Protein AF-R9XEN4-F1 (afdb_monomer_lite)

Radius of gyration: 18.75 Å; chains: 1; bounding box: 43×36×53 Å

Foldseek 3Di:
DDPADPVLQLLLLVLLLLLLVLVLLLLVLLLLLLLLLVVFDDDPPALAQDPVLSVLSVVLSVVSVVVSVVSVVPSNDLQSAPSAHPVNLVSVVVSLVSSLSSCVVRVVVVLNVLSVLLNVLSVVSSVVSVLDDPPDDDDRPRDDNVCSVVVSVVNVVSNVVSSLSSLVSSLVSLVSNFDPDPVSVVVSVVSNVVSVVPHDDD

Secondary structure (DSSP, 8-state):
-----HHHHHHHHHHHHHHHHHHHHHHHHHHHHHHHHHTSPPPTTS----HHHHHHHHHHHHHHHHHHHHHHT-TT----TTSS-HHHHHHHHHHHHHHHHHHHHTT-HHHHHHHHHHHHHHHHHHHHHHHS--TTSS------TTTHHHHHHHHHHHHHHHHHHHHHHHHHHHHHHS--SHHHHHHHHHHHHHHHHTS---

pLDDT: mean 76.44, std 15.44, range [33.47, 95.56]

Structure (mmCIF, N/CA/C/O backbone):
data_AF-R9XEN4-F1
#
_entry.id   AF-R9XEN4-F1
#
loop_
_atom_site.group_PDB
_atom_site.id
_atom_site.type_symbol
_atom_site.label_atom_id
_atom_site.label_alt_id
_atom_site.label_comp_id
_atom_site.label_asym_id
_atom_site.label_entity_id
_atom_site.label_seq_id
_atom_site.pdbx_PDB_ins_code
_atom_site.Cartn_x
_atom_site.Cartn_y
_atom_site.Cartn_z
_atom_site.occupancy
_atom_site.B_iso_or_equiv
_atom_site.auth_seq_id
_atom_site.auth_comp_id
_atom_site.auth_asym_id
_atom_site.auth_atom_id
_atom_site.pdbx_PDB_model_num
ATOM 1 N N . MET A 1 1 ? 17.067 8.763 -31.550 1.00 38.44 1 MET A N 1
ATOM 2 C CA . MET A 1 1 ? 16.410 8.727 -30.226 1.00 38.44 1 MET A CA 1
ATOM 3 C C . MET A 1 1 ? 16.897 7.487 -29.490 1.00 38.44 1 MET A C 1
ATOM 5 O O . MET A 1 1 ? 16.462 6.397 -29.834 1.00 38.44 1 MET A O 1
ATOM 9 N N . SER A 1 2 ? 17.873 7.589 -28.580 1.00 45.00 2 SER A N 1
ATOM 10 C CA . SER A 1 2 ? 18.296 6.402 -27.820 1.00 45.00 2 SER A CA 1
ATOM 11 C C . SER A 1 2 ? 17.387 6.250 -26.603 1.00 45.00 2 SER A C 1
ATOM 13 O O . SER A 1 2 ? 17.534 6.987 -25.629 1.00 45.00 2 SER A O 1
ATOM 15 N N . GLY A 1 3 ? 16.431 5.326 -26.682 1.00 64.12 3 GLY A N 1
ATOM 16 C CA . GLY A 1 3 ? 15.618 4.924 -25.537 1.00 64.12 3 GLY A CA 1
ATOM 17 C C . GLY A 1 3 ? 16.454 4.290 -24.416 1.00 64.12 3 GLY A C 1
ATOM 18 O O . GLY A 1 3 ? 17.651 4.043 -24.570 1.00 64.12 3 GLY A O 1
ATOM 19 N N . MET A 1 4 ? 15.801 4.031 -23.283 1.00 70.69 4 MET A N 1
ATOM 20 C CA . MET A 1 4 ? 16.352 3.325 -22.118 1.00 70.69 4 MET A CA 1
ATOM 21 C C . MET A 1 4 ? 17.162 2.075 -22.526 1.00 70.69 4 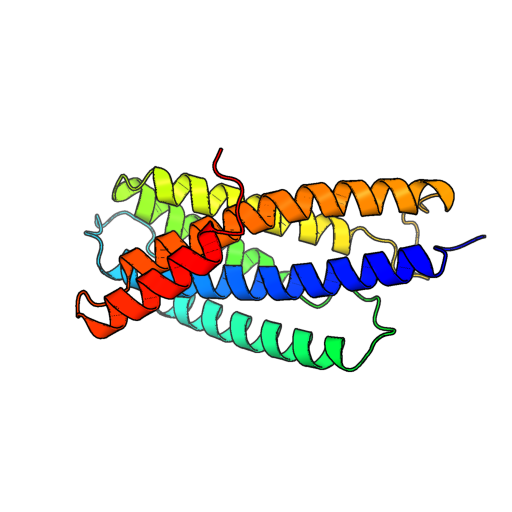MET A C 1
ATOM 23 O O . MET A 1 4 ? 16.676 1.267 -23.327 1.00 70.69 4 MET A O 1
ATOM 27 N N . LYS A 1 5 ? 18.382 1.899 -21.989 1.00 75.69 5 LYS A N 1
ATOM 28 C CA . LYS A 1 5 ? 19.223 0.728 -22.308 1.00 75.69 5 LYS A CA 1
ATOM 29 C C . LYS A 1 5 ? 18.765 -0.505 -21.511 1.00 75.69 5 LYS A C 1
ATOM 31 O O . LYS A 1 5 ? 17.924 -0.427 -20.618 1.00 75.69 5 LYS A O 1
ATOM 36 N N . SER A 1 6 ? 19.276 -1.679 -21.888 1.00 77.06 6 SER A N 1
ATOM 37 C CA . SER A 1 6 ? 18.844 -2.968 -21.320 1.00 77.06 6 SER A CA 1
ATOM 38 C C . SER A 1 6 ? 18.980 -3.074 -19.788 1.00 77.06 6 SER A C 1
ATOM 40 O O . SER A 1 6 ? 18.055 -3.605 -19.175 1.00 77.06 6 SER A O 1
ATOM 42 N N . PRO A 1 7 ? 20.065 -2.590 -19.147 1.00 80.50 7 PRO A N 1
ATOM 43 C CA . PRO A 1 7 ? 20.185 -2.631 -17.686 1.00 80.50 7 PRO A CA 1
ATOM 44 C C . PRO A 1 7 ? 19.112 -1.799 -16.972 1.00 80.50 7 PRO A C 1
ATOM 46 O O . PRO A 1 7 ? 18.509 -2.259 -16.008 1.00 80.50 7 PRO A O 1
ATOM 49 N N . GLU A 1 8 ? 18.821 -0.601 -17.476 1.00 78.88 8 GLU A N 1
ATOM 50 C CA . GLU A 1 8 ? 17.806 0.296 -16.924 1.00 78.88 8 GLU A CA 1
ATOM 51 C C . GLU A 1 8 ? 16.394 -0.279 -17.111 1.00 78.88 8 GLU A C 1
ATOM 53 O O . GLU A 1 8 ? 15.564 -0.159 -16.214 1.00 78.88 8 GLU A O 1
ATOM 58 N N . LYS A 1 9 ? 16.130 -0.982 -18.224 1.00 78.38 9 LYS A N 1
ATOM 59 C CA . LYS A 1 9 ? 14.867 -1.718 -18.421 1.00 78.38 9 LYS A CA 1
ATOM 60 C C . LYS A 1 9 ? 14.678 -2.817 -17.377 1.00 78.38 9 LYS A C 1
ATOM 62 O O . LYS A 1 9 ? 13.590 -2.948 -16.824 1.00 78.38 9 LYS A O 1
ATOM 67 N N . ALA A 1 10 ? 15.731 -3.581 -17.086 1.00 79.19 10 ALA A N 1
ATOM 68 C CA . ALA A 1 10 ? 15.689 -4.624 -16.064 1.00 79.19 10 ALA A CA 1
ATOM 69 C C . ALA A 1 10 ? 15.488 -4.038 -14.655 1.00 79.19 10 ALA A C 1
ATOM 71 O O . ALA A 1 10 ? 14.687 -4.561 -13.881 1.00 79.19 10 ALA A O 1
ATOM 72 N N . GLN A 1 11 ? 16.157 -2.925 -14.338 1.00 82.88 11 GLN A N 1
ATOM 73 C CA . GLN A 1 11 ? 15.982 -2.220 -13.065 1.00 82.88 11 GLN A CA 1
ATOM 74 C C . GLN A 1 11 ? 14.568 -1.638 -12.928 1.00 82.88 11 GLN A C 1
ATOM 76 O O . GLN A 1 11 ? 13.948 -1.763 -11.875 1.00 82.88 11 GLN A O 1
ATOM 81 N N . LEU A 1 12 ? 14.012 -1.065 -13.998 1.00 81.38 12 LEU A N 1
ATOM 82 C CA . LEU A 1 12 ? 12.626 -0.606 -14.008 1.00 81.38 12 LEU A CA 1
ATOM 83 C C . LEU A 1 12 ? 11.648 -1.769 -13.782 1.00 81.38 12 LEU A C 1
ATOM 85 O O . LEU A 1 12 ? 10.769 -1.664 -12.930 1.00 81.38 12 LEU A O 1
ATOM 89 N N . HIS A 1 13 ? 11.823 -2.892 -14.483 1.00 79.06 13 HIS A N 1
ATOM 90 C CA . HIS A 1 13 ? 11.009 -4.089 -14.263 1.00 79.06 13 HIS A CA 1
ATOM 91 C C . HIS A 1 13 ? 11.079 -4.564 -12.804 1.00 79.06 13 HIS A C 1
ATOM 93 O O . HIS A 1 13 ? 10.050 -4.832 -12.182 1.00 79.06 13 HIS A O 1
ATOM 99 N N . HIS A 1 14 ? 12.278 -4.584 -12.216 1.00 83.56 14 HIS A N 1
ATOM 100 C CA . HIS A 1 14 ? 12.458 -4.905 -10.803 1.00 83.56 14 HIS A CA 1
ATOM 101 C C . HIS A 1 14 ? 11.668 -3.962 -9.880 1.00 83.56 14 HIS A C 1
ATOM 103 O O . HIS A 1 14 ? 10.954 -4.437 -8.996 1.00 83.56 14 HIS A O 1
ATOM 109 N N . LEU A 1 15 ? 11.728 -2.646 -10.111 1.00 83.56 15 LEU A N 1
ATOM 110 C CA . LEU A 1 15 ? 10.985 -1.652 -9.327 1.00 83.56 15 LEU A CA 1
ATOM 111 C C . LEU A 1 15 ? 9.464 -1.833 -9.435 1.00 83.56 15 LEU A C 1
ATOM 113 O O . LEU A 1 15 ? 8.762 -1.673 -8.437 1.00 83.56 15 LEU A O 1
ATOM 117 N N . ILE A 1 16 ? 8.950 -2.191 -10.616 1.00 80.25 16 ILE A N 1
ATOM 118 C CA . ILE A 1 16 ? 7.524 -2.484 -10.830 1.00 80.25 16 ILE A CA 1
ATOM 119 C C . ILE A 1 16 ? 7.097 -3.693 -9.998 1.00 80.25 16 ILE A C 1
ATOM 121 O O . ILE A 1 16 ? 6.125 -3.615 -9.246 1.00 80.25 16 ILE A O 1
ATOM 125 N N . VAL A 1 17 ? 7.828 -4.806 -10.121 1.00 81.94 17 VAL A N 1
ATOM 126 C CA . VAL A 1 17 ? 7.539 -6.044 -9.383 1.00 81.94 17 VAL A CA 1
ATOM 127 C C . VAL A 1 17 ? 7.620 -5.792 -7.881 1.00 81.94 17 VAL A C 1
ATOM 129 O O . VAL A 1 17 ? 6.729 -6.198 -7.136 1.00 81.94 17 VAL A O 1
ATOM 132 N N . GLN A 1 18 ? 8.645 -5.066 -7.432 1.00 85.00 18 GLN A N 1
ATOM 133 C CA . GLN A 1 18 ? 8.784 -4.685 -6.034 1.00 85.00 18 GLN A CA 1
ATOM 134 C C . GLN A 1 18 ? 7.584 -3.860 -5.556 1.00 85.00 18 GLN A C 1
ATOM 136 O O . GLN A 1 18 ? 7.012 -4.182 -4.518 1.00 85.00 18 GLN A O 1
ATOM 141 N N . HIS A 1 19 ? 7.176 -2.833 -6.302 1.00 84.62 19 HIS A N 1
ATOM 142 C CA . HIS A 1 19 ? 6.037 -2.004 -5.921 1.00 84.62 19 HIS A CA 1
ATOM 143 C C . HIS A 1 19 ? 4.734 -2.808 -5.860 1.00 84.62 19 HIS A C 1
ATOM 145 O O . HIS A 1 19 ? 3.936 -2.587 -4.953 1.00 84.62 19 HIS A O 1
ATOM 151 N N . ALA A 1 20 ? 4.520 -3.762 -6.768 1.00 82.88 20 ALA A N 1
ATOM 152 C CA . ALA A 1 20 ? 3.360 -4.649 -6.725 1.00 82.88 20 ALA A CA 1
ATOM 153 C C . ALA A 1 20 ? 3.347 -5.518 -5.455 1.00 82.88 20 ALA A C 1
ATOM 155 O O . ALA A 1 20 ? 2.336 -5.570 -4.754 1.00 82.88 20 ALA A O 1
ATOM 156 N N . VAL A 1 21 ? 4.483 -6.131 -5.107 1.00 85.94 21 VAL A N 1
ATOM 157 C CA . VAL A 1 21 ? 4.640 -6.908 -3.864 1.00 85.94 21 VAL A CA 1
ATOM 158 C C . VAL A 1 21 ? 4.406 -6.037 -2.627 1.00 85.94 21 VAL A C 1
ATOM 160 O O . VAL A 1 21 ? 3.659 -6.421 -1.726 1.00 85.94 21 VAL A O 1
ATOM 163 N N . ASP A 1 22 ? 5.010 -4.850 -2.586 1.00 87.25 22 ASP A N 1
ATOM 164 C CA . ASP A 1 22 ? 4.882 -3.926 -1.459 1.00 87.25 22 ASP A CA 1
ATOM 165 C C . ASP A 1 22 ? 3.436 -3.373 -1.360 1.00 87.25 22 ASP A C 1
ATOM 167 O O . ASP A 1 22 ? 2.905 -3.196 -0.265 1.00 87.25 22 ASP A O 1
ATOM 171 N N . SER A 1 23 ? 2.732 -3.196 -2.482 1.00 85.62 23 SER A N 1
ATOM 172 C CA . SER A 1 23 ? 1.311 -2.805 -2.499 1.00 85.62 23 SER A CA 1
ATOM 173 C C . SER A 1 23 ? 0.403 -3.901 -1.945 1.00 85.62 23 SER A C 1
ATOM 175 O O . SER A 1 23 ? -0.452 -3.617 -1.109 1.00 85.62 23 SER A O 1
ATOM 177 N N . ILE A 1 24 ? 0.623 -5.161 -2.337 1.00 88.25 24 ILE A N 1
ATOM 178 C CA . ILE A 1 24 ? -0.074 -6.325 -1.763 1.00 88.25 24 ILE A CA 1
ATOM 179 C C . ILE A 1 24 ? 0.115 -6.346 -0.245 1.00 88.25 24 ILE A C 1
ATOM 181 O O . ILE A 1 24 ? -0.854 -6.482 0.499 1.00 88.25 24 ILE A O 1
ATOM 185 N N . MET A 1 25 ? 1.349 -6.152 0.228 1.00 89.75 25 MET A N 1
ATOM 186 C CA . MET A 1 25 ? 1.647 -6.122 1.658 1.00 89.75 25 MET A CA 1
ATOM 187 C C . MET A 1 25 ? 0.968 -4.945 2.378 1.00 89.75 25 MET A C 1
ATOM 189 O O . MET A 1 25 ? 0.494 -5.123 3.501 1.00 89.75 25 MET A O 1
ATOM 193 N N . LEU A 1 26 ? 0.871 -3.766 1.756 1.00 92.06 26 LEU A N 1
ATOM 194 C CA . LEU A 1 26 ? 0.138 -2.625 2.314 1.00 92.06 26 LEU A CA 1
ATOM 195 C C . LEU A 1 26 ? -1.358 -2.923 2.450 1.00 92.06 26 LEU A C 1
ATOM 197 O O . LEU A 1 26 ? -1.894 -2.783 3.548 1.00 92.06 26 LEU A O 1
ATOM 201 N N . ILE A 1 27 ? -2.013 -3.359 1.370 1.00 90.19 27 ILE A N 1
ATOM 202 C CA . ILE A 1 27 ? -3.458 -3.654 1.348 1.00 90.19 27 ILE A CA 1
ATOM 203 C C . ILE A 1 27 ? -3.784 -4.753 2.362 1.00 90.19 27 ILE A C 1
ATOM 205 O O . ILE A 1 27 ? -4.739 -4.646 3.134 1.00 90.19 27 ILE A O 1
ATOM 209 N N . TRP A 1 28 ? -2.941 -5.782 2.420 1.00 89.31 28 TRP A N 1
ATOM 210 C CA . TRP A 1 28 ? -3.043 -6.843 3.411 1.00 89.31 28 TRP A CA 1
ATOM 211 C C . TRP A 1 28 ? -2.922 -6.295 4.838 1.00 89.31 28 TRP A C 1
ATOM 213 O O . TRP A 1 28 ? -3.788 -6.548 5.669 1.00 89.31 28 TRP A O 1
ATOM 223 N N . THR A 1 29 ? -1.916 -5.462 5.119 1.00 89.31 29 THR A N 1
ATOM 224 C CA . THR A 1 29 ? -1.726 -4.855 6.449 1.00 89.31 29 THR A CA 1
ATOM 225 C C . THR A 1 29 ? -2.896 -3.951 6.850 1.00 89.31 29 THR A C 1
ATOM 227 O O . THR A 1 29 ? -3.313 -3.972 8.007 1.00 89.31 29 THR A O 1
ATOM 230 N N . MET A 1 30 ? -3.452 -3.184 5.907 1.00 92.00 30 MET A N 1
ATOM 231 C CA . MET A 1 30 ? -4.663 -2.384 6.121 1.00 92.00 30 MET A CA 1
ATOM 232 C C . MET A 1 30 ? -5.868 -3.276 6.444 1.00 92.00 30 MET A C 1
ATOM 234 O O . MET A 1 30 ? -6.603 -2.978 7.378 1.00 92.00 30 MET A O 1
ATOM 238 N N . SER A 1 31 ? -6.022 -4.405 5.746 1.00 86.19 31 SER A N 1
ATOM 239 C CA . SER A 1 31 ? -7.094 -5.377 6.013 1.00 86.19 31 SER A CA 1
ATOM 240 C C . SER A 1 31 ? -7.001 -5.950 7.429 1.00 86.19 31 SER A C 1
ATOM 242 O O . SER A 1 31 ? -8.012 -6.078 8.112 1.00 86.19 31 SER A O 1
ATOM 244 N N . PHE A 1 32 ? -5.785 -6.242 7.904 1.00 81.25 32 PHE A N 1
ATOM 245 C CA . PHE A 1 32 ? -5.563 -6.671 9.288 1.00 81.25 32 PHE A CA 1
ATOM 246 C C . PHE A 1 32 ? -5.892 -5.576 10.294 1.00 81.25 32 PHE A C 1
ATOM 248 O O . PHE A 1 32 ? -6.512 -5.844 11.321 1.00 81.25 32 PHE A O 1
ATOM 255 N N . LEU A 1 33 ? -5.499 -4.338 9.997 1.00 86.81 33 LEU A N 1
ATOM 256 C CA . LEU A 1 33 ? -5.781 -3.211 10.871 1.00 86.81 33 LEU A CA 1
ATOM 257 C C . LEU A 1 33 ? -7.293 -3.017 11.082 1.00 86.81 33 LEU A C 1
ATOM 259 O O . LEU A 1 33 ? -7.675 -2.644 12.186 1.00 86.81 33 LEU A O 1
ATOM 263 N N . CYS A 1 34 ? -8.147 -3.341 10.099 1.00 85.56 34 CYS A N 1
ATOM 264 C CA . CYS A 1 34 ? -9.607 -3.319 10.270 1.00 85.56 34 CYS A CA 1
ATOM 265 C C . CYS A 1 34 ? -10.070 -4.129 11.492 1.00 85.56 34 CYS A C 1
ATOM 267 O O . CYS A 1 34 ? -10.859 -3.621 12.278 1.00 85.56 34 CYS A O 1
ATOM 269 N N . PHE A 1 35 ? -9.534 -5.337 11.711 1.00 80.56 35 PHE A N 1
ATOM 270 C CA . PHE A 1 35 ? -9.923 -6.172 12.858 1.00 80.56 35 PHE A CA 1
ATOM 271 C C . PHE A 1 35 ? -9.572 -5.530 14.201 1.00 80.56 35 PHE A C 1
ATOM 273 O O . PHE A 1 35 ? -10.344 -5.602 15.152 1.00 80.56 35 PHE A O 1
ATOM 280 N N . TYR A 1 36 ? -8.407 -4.885 14.287 1.00 82.75 36 TYR A N 1
ATOM 281 C CA . TYR A 1 36 ? -8.039 -4.140 15.487 1.00 82.75 36 TYR A CA 1
ATOM 282 C C . TYR A 1 36 ? -8.948 -2.922 15.682 1.00 82.75 36 TYR A C 1
ATOM 284 O O . TYR A 1 36 ? -9.423 -2.682 16.787 1.00 82.75 36 TYR A O 1
ATOM 292 N N . LEU A 1 37 ? -9.235 -2.180 14.614 1.00 84.31 37 LEU A N 1
ATOM 293 C CA . LEU A 1 37 ? -10.102 -1.003 14.663 1.00 84.31 37 LEU A CA 1
ATOM 294 C C . LEU A 1 37 ? -11.536 -1.334 15.098 1.00 84.31 37 LEU A C 1
ATOM 296 O O . LEU A 1 37 ? -12.119 -0.567 15.857 1.00 84.31 37 LEU A O 1
ATOM 300 N N . GLU A 1 38 ? -12.072 -2.485 14.684 1.00 78.75 38 GLU A N 1
ATOM 301 C CA . GLU A 1 38 ? -13.373 -3.011 15.131 1.00 78.75 38 GLU A CA 1
ATOM 302 C C . GLU A 1 38 ? -13.414 -3.258 16.651 1.00 78.75 38 GLU A C 1
ATOM 304 O O . GLU A 1 38 ? -14.478 -3.185 17.260 1.00 78.75 38 GLU A O 1
ATOM 309 N N . SER A 1 39 ? -12.261 -3.523 17.278 1.00 78.31 39 SER A N 1
ATOM 310 C CA . SER A 1 39 ? -12.155 -3.752 18.726 1.00 78.31 39 SER A CA 1
ATOM 311 C C . SER A 1 39 ? -12.056 -2.467 19.556 1.00 78.31 39 SER A C 1
ATOM 313 O O . SER A 1 39 ? -12.182 -2.513 20.782 1.00 78.31 39 SER A O 1
ATOM 315 N N . LEU A 1 40 ? -11.804 -1.319 18.917 1.00 78.06 40 LEU A N 1
ATOM 316 C CA . LEU A 1 40 ? -11.606 -0.058 19.622 1.00 78.06 40 LEU A CA 1
ATOM 317 C C . LEU A 1 40 ? -12.943 0.562 20.050 1.00 78.06 40 LEU A C 1
ATOM 319 O O . LEU A 1 40 ? -13.919 0.516 19.299 1.00 78.06 40 LEU A O 1
ATOM 323 N N . PRO A 1 41 ? -12.997 1.217 21.224 1.00 70.3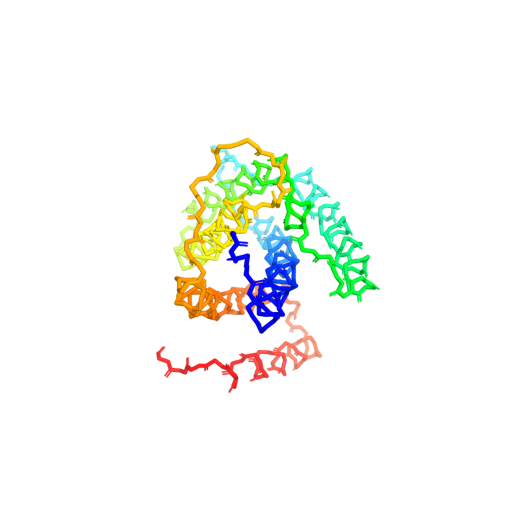8 41 PRO A N 1
ATOM 324 C CA . PRO A 1 41 ? -14.168 1.988 21.614 1.00 70.38 41 PRO A CA 1
ATOM 325 C C . PRO A 1 41 ? -14.392 3.133 20.613 1.00 70.38 41 PRO A C 1
ATOM 327 O O . PRO A 1 41 ? -13.544 4.012 20.452 1.00 70.38 41 PRO A O 1
ATOM 330 N N . MET A 1 42 ? -15.540 3.113 19.935 1.00 70.44 42 MET A N 1
ATOM 331 C CA . MET A 1 42 ? -15.935 4.110 18.937 1.00 70.44 42 MET A CA 1
ATOM 332 C C . MET A 1 42 ? -16.804 5.204 19.574 1.00 70.44 42 MET A C 1
ATOM 334 O O . MET A 1 42 ? -17.875 4.894 20.099 1.00 70.44 42 MET A O 1
ATOM 338 N N . PRO A 1 43 ? -16.413 6.488 19.502 1.00 68.31 43 PRO A N 1
ATOM 339 C CA . PRO A 1 43 ? -17.344 7.589 19.722 1.00 68.31 43 PRO A CA 1
ATOM 340 C C . PRO A 1 43 ? -18.357 7.647 18.567 1.00 68.31 43 PRO A C 1
ATOM 342 O O . PRO A 1 43 ? -17.964 7.507 17.411 1.00 68.31 43 PRO A O 1
ATOM 345 N N . GLU A 1 44 ? -19.630 7.937 18.852 1.00 67.44 44 GLU A N 1
ATOM 346 C CA . GLU A 1 44 ? -20.741 7.954 17.871 1.00 67.44 44 GLU A CA 1
ATOM 347 C C . GLU A 1 44 ? -20.534 8.884 16.652 1.00 67.44 44 GLU A C 1
ATOM 349 O O . GLU A 1 44 ? -21.268 8.793 15.674 1.00 67.44 44 GLU A O 1
ATOM 354 N N . GLN A 1 45 ? -19.544 9.782 16.685 1.00 73.31 45 GLN A N 1
ATOM 355 C CA . GLN A 1 45 ? -19.321 10.823 15.672 1.00 73.31 45 GLN A CA 1
ATOM 356 C C . GLN A 1 45 ? -18.169 10.539 14.691 1.00 73.31 45 GLN A C 1
ATOM 358 O O . GLN A 1 45 ? -17.880 11.379 13.839 1.00 73.31 45 GLN A O 1
ATOM 363 N N . VAL A 1 46 ? -17.472 9.404 14.801 1.00 81.19 46 VAL A N 1
ATOM 364 C CA . VAL A 1 46 ? -16.300 9.110 13.956 1.00 81.19 46 VAL A CA 1
ATOM 365 C C . VAL A 1 46 ? -16.710 8.288 12.734 1.00 81.19 46 VAL A C 1
ATOM 367 O O . VAL A 1 46 ? -17.306 7.225 12.885 1.00 81.19 46 VAL A O 1
ATOM 370 N N . ASP A 1 47 ? -16.355 8.749 11.525 1.00 81.38 47 ASP A N 1
ATOM 371 C CA . ASP A 1 47 ? -16.532 7.967 10.290 1.00 81.38 47 ASP A CA 1
ATOM 372 C C . ASP A 1 47 ? -15.650 6.713 10.337 1.00 81.38 47 ASP A C 1
ATOM 374 O O . ASP A 1 47 ? -14.428 6.753 10.162 1.00 81.38 47 ASP A O 1
ATOM 378 N N . ALA A 1 48 ? -16.301 5.604 10.660 1.00 85.50 48 ALA A N 1
ATOM 379 C CA . ALA A 1 48 ? -15.674 4.341 10.963 1.00 85.50 48 ALA A CA 1
ATOM 380 C C . ALA A 1 48 ? -15.354 3.530 9.702 1.00 85.50 48 ALA A C 1
ATOM 382 O O . ALA A 1 48 ? -16.079 3.558 8.699 1.00 85.50 48 ALA A O 1
ATOM 383 N N . VAL A 1 49 ? -14.284 2.736 9.778 1.00 89.81 49 VAL A N 1
ATOM 384 C CA . VAL A 1 49 ? -14.059 1.649 8.824 1.00 89.81 49 VAL A CA 1
ATOM 385 C C . VAL A 1 49 ? -15.225 0.674 8.938 1.00 89.81 49 VAL A C 1
ATOM 387 O O . VAL A 1 49 ? -15.588 0.250 10.033 1.00 89.81 49 VAL A O 1
ATOM 390 N N . SER A 1 50 ? -15.822 0.349 7.796 1.00 89.81 50 SER A N 1
ATOM 391 C CA . SER A 1 50 ? -16.991 -0.521 7.713 1.00 89.81 50 SER A CA 1
ATOM 392 C C . SER A 1 50 ? -16.639 -1.914 7.193 1.00 89.81 50 SER A C 1
ATOM 394 O O . SER A 1 50 ? -15.582 -2.126 6.593 1.00 89.81 50 SER A O 1
ATOM 396 N N . GLN A 1 51 ? -17.583 -2.847 7.334 1.00 85.38 51 GLN A N 1
ATOM 397 C CA . GLN A 1 51 ? -17.493 -4.168 6.713 1.00 85.38 51 GLN A CA 1
ATOM 398 C C . GLN A 1 51 ? -17.257 -4.075 5.197 1.00 85.38 51 GLN A C 1
ATOM 400 O O . GLN A 1 51 ? -16.397 -4.765 4.660 1.00 85.38 51 GLN A O 1
ATOM 405 N N . THR A 1 52 ? -17.957 -3.158 4.525 1.00 91.56 52 THR A N 1
ATOM 406 C CA . THR A 1 52 ? -17.803 -2.902 3.088 1.00 91.56 52 THR A CA 1
ATOM 407 C C . THR A 1 52 ? -16.394 -2.434 2.731 1.00 91.56 52 THR A C 1
ATOM 409 O O . THR A 1 52 ? -15.852 -2.840 1.708 1.00 91.56 52 THR A O 1
ATOM 412 N N . ASP A 1 53 ? -15.776 -1.593 3.567 1.00 92.62 53 ASP A N 1
ATOM 413 C CA . ASP A 1 53 ? -14.400 -1.140 3.343 1.00 92.62 53 ASP A CA 1
ATOM 414 C C . ASP A 1 53 ? -13.413 -2.319 3.453 1.00 92.62 53 ASP A C 1
ATOM 416 O O . ASP A 1 53 ? -12.503 -2.444 2.633 1.00 92.62 53 ASP A O 1
ATOM 420 N N . ARG A 1 54 ? -13.620 -3.230 4.413 1.00 88.06 54 ARG A N 1
ATOM 421 C CA . ARG A 1 54 ? -12.817 -4.454 4.554 1.00 88.06 54 ARG A CA 1
ATOM 422 C C . ARG A 1 54 ? -12.972 -5.386 3.353 1.00 88.06 54 ARG A C 1
ATOM 424 O O . ARG A 1 54 ? -11.968 -5.845 2.814 1.00 88.06 54 ARG A O 1
ATOM 431 N N . ASP A 1 55 ? -14.201 -5.635 2.916 1.00 88.50 55 ASP A N 1
ATOM 432 C CA . ASP A 1 55 ? -14.479 -6.529 1.787 1.00 88.50 55 ASP A CA 1
ATOM 433 C C . ASP A 1 55 ? -13.861 -5.982 0.491 1.00 88.50 55 ASP A C 1
ATOM 435 O O . ASP A 1 55 ? -13.238 -6.723 -0.271 1.00 88.50 55 ASP A O 1
ATOM 439 N N . GLN A 1 56 ? -13.911 -4.660 0.307 1.00 92.62 56 GLN A N 1
ATOM 440 C CA . GLN A 1 56 ? -13.264 -3.981 -0.810 1.00 92.62 56 GLN A CA 1
ATOM 441 C C . GLN A 1 56 ? -11.728 -4.107 -0.780 1.00 92.62 56 GLN A C 1
ATOM 443 O O . GLN A 1 56 ? -11.109 -4.305 -1.828 1.00 92.62 56 GLN A O 1
ATOM 448 N N . LEU A 1 57 ? -11.097 -4.016 0.400 1.00 91.31 57 LEU A N 1
ATOM 449 C CA . LEU A 1 57 ? -9.653 -4.246 0.543 1.00 91.31 57 LEU A CA 1
ATOM 450 C C . LEU A 1 57 ? -9.266 -5.679 0.158 1.00 91.31 57 LEU A C 1
ATOM 452 O O . LEU A 1 57 ? -8.251 -5.873 -0.510 1.00 91.31 57 LEU A O 1
ATOM 456 N N . VAL A 1 58 ? -10.066 -6.673 0.555 1.00 89.31 58 VAL A N 1
ATOM 457 C CA . VAL A 1 58 ? -9.831 -8.084 0.210 1.00 89.31 58 VAL A CA 1
ATOM 458 C C . VAL A 1 58 ? -9.968 -8.307 -1.296 1.00 89.31 58 VAL A C 1
ATOM 460 O O . VAL A 1 58 ? -9.108 -8.948 -1.897 1.00 89.31 58 VAL A O 1
ATOM 463 N N . GLU A 1 59 ? -10.989 -7.729 -1.929 1.00 90.69 59 GLU A N 1
ATOM 464 C CA . GLU A 1 59 ? -11.156 -7.789 -3.384 1.00 90.69 59 GLU A CA 1
ATOM 465 C C . GLU A 1 59 ? -9.935 -7.204 -4.114 1.00 90.69 59 GLU A C 1
ATOM 467 O O . GLU A 1 59 ? -9.373 -7.835 -5.014 1.00 90.69 59 GLU A O 1
ATOM 472 N N . TRP A 1 60 ? -9.461 -6.027 -3.690 1.00 91.94 60 TRP A N 1
ATOM 473 C CA . TRP A 1 60 ? -8.270 -5.410 -4.277 1.00 91.94 60 TRP A CA 1
ATOM 474 C C . TRP A 1 60 ? -6.990 -6.196 -4.013 1.00 91.94 60 TRP A C 1
ATOM 476 O O . TRP A 1 60 ? -6.113 -6.229 -4.876 1.00 91.94 60 TRP A O 1
ATOM 486 N N . LEU A 1 61 ? -6.876 -6.847 -2.855 1.00 88.50 61 LEU A N 1
ATOM 487 C CA . LEU A 1 61 ? -5.748 -7.718 -2.546 1.00 88.50 61 LEU A CA 1
ATOM 488 C C . LEU A 1 61 ? -5.666 -8.883 -3.539 1.00 88.50 61 LEU A C 1
ATOM 490 O O . LEU A 1 61 ? -4.593 -9.152 -4.080 1.00 88.50 61 LEU A O 1
ATOM 494 N N . GLU A 1 62 ? -6.786 -9.558 -3.796 1.00 86.62 62 GLU A N 1
ATOM 495 C CA . GLU A 1 62 ? -6.836 -10.673 -4.744 1.00 86.62 62 GLU A CA 1
ATOM 496 C C . GLU A 1 62 ? -6.607 -10.206 -6.188 1.00 86.62 62 GLU A C 1
ATOM 498 O O . GLU A 1 62 ? -5.850 -10.838 -6.930 1.00 86.62 62 GLU A O 1
ATOM 503 N N . ALA A 1 63 ? -7.156 -9.049 -6.569 1.00 85.19 63 ALA A N 1
ATOM 504 C CA . ALA A 1 63 ? -6.885 -8.439 -7.868 1.00 85.19 63 ALA A CA 1
ATOM 505 C C . ALA A 1 63 ? -5.387 -8.128 -8.059 1.00 85.19 63 ALA A C 1
ATOM 507 O O . ALA A 1 63 ? -4.804 -8.498 -9.081 1.00 85.19 63 ALA A O 1
ATOM 508 N N . ALA A 1 64 ? -4.738 -7.514 -7.064 1.00 83.25 64 ALA A N 1
ATOM 509 C CA . ALA A 1 64 ? -3.316 -7.178 -7.117 1.00 83.25 64 ALA A CA 1
ATOM 510 C C . ALA A 1 64 ? -2.419 -8.429 -7.159 1.00 83.25 64 ALA A C 1
ATOM 512 O O . ALA A 1 64 ? -1.448 -8.468 -7.916 1.00 83.25 64 ALA A O 1
ATOM 513 N N . LYS A 1 65 ? -2.756 -9.484 -6.399 1.00 84.56 65 LYS A N 1
ATOM 514 C CA . LYS A 1 65 ? -2.054 -10.781 -6.454 1.00 84.56 65 LYS A CA 1
ATOM 515 C C . LYS A 1 65 ? -2.140 -11.413 -7.838 1.00 84.56 65 LYS A C 1
ATOM 517 O O . LYS A 1 65 ? -1.119 -11.860 -8.361 1.00 84.56 65 LYS A O 1
ATOM 522 N N . LYS A 1 6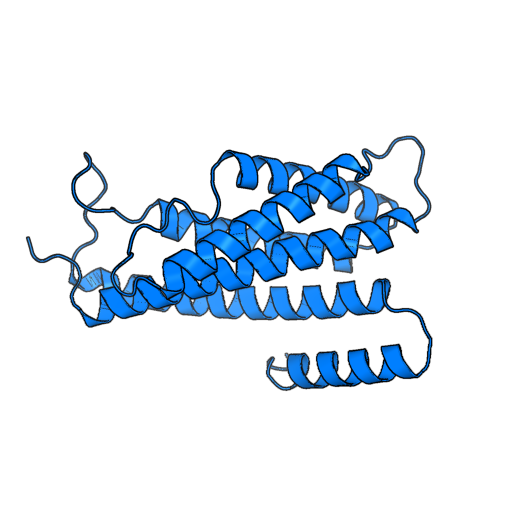6 ? -3.336 -11.432 -8.433 1.00 83.62 66 LYS A N 1
ATOM 523 C CA . LYS A 1 66 ? -3.549 -11.967 -9.781 1.00 83.62 66 LYS A CA 1
ATOM 524 C C . LYS A 1 66 ? -2.697 -11.218 -10.806 1.00 83.62 66 LYS A C 1
ATOM 526 O O . LYS A 1 66 ? -1.945 -11.838 -11.548 1.00 83.62 66 LYS A O 1
ATOM 531 N N . GLN A 1 67 ? -2.725 -9.888 -10.774 1.00 77.06 67 GLN A N 1
ATOM 532 C CA . GLN A 1 67 ? -1.915 -9.068 -11.675 1.00 77.06 67 GLN A CA 1
ATOM 533 C C . GLN A 1 67 ? -0.404 -9.253 -11.471 1.00 77.06 67 GLN A C 1
ATOM 535 O O . GLN A 1 67 ? 0.350 -9.209 -12.441 1.00 77.06 67 GLN A O 1
ATOM 540 N N . LEU A 1 68 ? 0.063 -9.461 -10.233 1.00 78.88 68 LEU A N 1
ATOM 541 C CA . LEU A 1 68 ? 1.465 -9.792 -9.967 1.00 78.88 68 LEU A CA 1
ATOM 542 C C . LEU A 1 68 ? 1.843 -11.147 -10.580 1.00 78.88 68 LEU A C 1
ATOM 544 O O . LEU A 1 68 ? 2.910 -11.255 -11.179 1.00 78.88 68 LEU A O 1
ATOM 548 N N . HIS A 1 69 ? 0.987 -12.160 -10.444 1.00 77.88 69 HIS A N 1
ATOM 549 C CA . HIS A 1 69 ? 1.217 -13.476 -11.038 1.00 77.88 69 HIS A CA 1
ATOM 550 C C . HIS A 1 69 ? 1.350 -13.388 -12.564 1.00 77.88 69 HIS A C 1
ATOM 552 O O . HIS A 1 69 ? 2.339 -13.865 -13.118 1.00 77.88 69 HIS A O 1
ATOM 558 N N . ASP A 1 70 ? 0.420 -12.688 -13.217 1.00 73.25 70 ASP A N 1
ATOM 559 C CA . ASP A 1 70 ? 0.427 -12.489 -14.669 1.00 73.25 70 ASP A CA 1
ATOM 560 C C . ASP A 1 70 ? 1.687 -11.732 -15.136 1.00 73.25 70 ASP A C 1
ATOM 562 O O . ASP A 1 70 ? 2.265 -12.049 -16.173 1.00 73.25 70 ASP A O 1
ATOM 566 N N . ARG A 1 71 ? 2.173 -10.766 -14.344 1.00 70.06 71 ARG A N 1
ATOM 567 C CA . ARG A 1 71 ? 3.406 -10.008 -14.636 1.00 70.06 71 ARG A CA 1
ATOM 568 C C . ARG A 1 71 ? 4.678 -10.819 -14.445 1.00 70.06 71 ARG A C 1
ATOM 570 O O . ARG A 1 71 ? 5.596 -10.688 -15.241 1.00 70.06 71 ARG A O 1
ATOM 577 N N . LEU A 1 72 ? 4.754 -11.655 -13.410 1.00 67.75 72 LEU A N 1
ATOM 578 C CA . LEU A 1 72 ? 5.902 -12.546 -13.214 1.00 67.75 72 LEU A CA 1
ATOM 579 C C . LEU A 1 72 ? 6.039 -13.564 -14.358 1.00 67.75 72 LEU A C 1
ATOM 581 O O . LEU A 1 72 ? 7.144 -14.045 -14.604 1.00 67.75 72 LEU A O 1
ATOM 585 N N . ALA A 1 73 ? 4.945 -13.868 -15.063 1.00 68.25 73 ALA A N 1
ATOM 586 C CA . ALA A 1 73 ? 4.958 -14.712 -16.251 1.00 68.25 73 ALA A CA 1
ATOM 587 C C . ALA A 1 73 ? 5.496 -13.997 -17.512 1.00 68.25 73 ALA A C 1
ATOM 589 O O . ALA A 1 73 ? 5.955 -14.678 -18.429 1.00 68.25 73 ALA A O 1
ATOM 590 N N . ASP A 1 74 ? 5.502 -12.657 -17.555 1.00 69.31 74 ASP A N 1
ATOM 591 C CA . ASP A 1 74 ? 5.997 -11.858 -18.685 1.00 69.31 74 ASP A CA 1
ATOM 592 C C . ASP A 1 74 ? 7.172 -10.951 -18.282 1.00 69.31 74 ASP A C 1
ATOM 594 O O . ASP A 1 74 ? 7.010 -9.799 -17.873 1.00 69.31 74 ASP A O 1
ATOM 598 N N . SER A 1 75 ? 8.393 -11.458 -18.477 1.00 61.66 75 SER A N 1
ATOM 599 C CA . SER A 1 75 ? 9.639 -10.735 -18.188 1.00 61.66 75 SER A CA 1
ATOM 600 C C . SER A 1 75 ? 9.892 -9.510 -19.080 1.00 61.66 75 SER A C 1
ATOM 602 O O . SER A 1 75 ? 10.842 -8.764 -18.827 1.00 61.66 75 SER A O 1
ATOM 604 N N . GLN A 1 76 ? 9.070 -9.282 -20.113 1.00 60.62 76 GLN A N 1
ATOM 605 C CA . GLN A 1 76 ? 9.144 -8.107 -20.985 1.00 60.62 76 GLN A CA 1
ATOM 606 C C . GLN A 1 76 ? 8.070 -7.054 -20.677 1.00 60.62 76 GLN A C 1
ATOM 608 O O . GLN A 1 76 ? 8.068 -5.986 -21.297 1.00 60.62 76 GLN A O 1
ATOM 613 N N . CYS A 1 77 ? 7.192 -7.297 -19.700 1.00 63.31 77 CYS A N 1
ATOM 614 C CA . CYS A 1 77 ? 6.125 -6.372 -19.343 1.00 63.31 77 CYS A CA 1
ATOM 615 C C . CYS A 1 77 ? 6.665 -5.124 -18.622 1.00 63.31 77 CYS A C 1
ATOM 617 O O . CYS A 1 77 ? 6.996 -5.149 -17.437 1.00 63.31 77 CYS A O 1
ATOM 619 N N . VAL A 1 78 ? 6.720 -3.990 -19.331 1.00 58.12 78 VAL A N 1
ATOM 620 C CA . VAL A 1 78 ? 7.108 -2.675 -18.771 1.00 58.12 78 VAL A CA 1
ATOM 621 C C . VAL A 1 78 ? 5.888 -1.778 -18.503 1.00 58.12 78 VAL A C 1
ATOM 623 O O . VAL A 1 78 ? 6.031 -0.649 -18.032 1.00 58.12 78 VAL A O 1
ATOM 626 N N . ASP A 1 79 ? 4.661 -2.240 -18.770 1.00 62.22 79 ASP A N 1
ATOM 627 C CA . ASP A 1 79 ? 3.473 -1.432 -18.484 1.00 62.22 79 ASP A CA 1
ATOM 628 C C . ASP A 1 79 ? 3.216 -1.394 -16.975 1.00 62.22 79 ASP A C 1
ATOM 630 O O . ASP A 1 79 ? 2.725 -2.343 -16.374 1.00 62.22 79 ASP A O 1
ATOM 634 N N . CYS A 1 80 ? 3.568 -0.286 -16.331 1.00 54.47 80 CYS A N 1
ATOM 635 C CA . CYS A 1 80 ? 3.451 -0.102 -14.887 1.00 54.47 80 CYS A CA 1
ATOM 636 C C . CYS A 1 80 ? 2.038 0.317 -14.450 1.00 54.47 80 CYS A C 1
ATOM 638 O O . CYS A 1 80 ? 1.751 0.354 -13.254 1.00 54.47 80 CYS A O 1
ATOM 640 N N . ARG A 1 81 ? 1.171 0.717 -15.393 1.00 59.09 81 ARG A N 1
ATOM 641 C CA . ARG A 1 81 ? -0.024 1.518 -15.081 1.00 59.09 81 ARG A CA 1
ATOM 642 C C . ARG A 1 81 ? -1.181 0.706 -14.511 1.00 59.09 81 ARG A C 1
ATOM 644 O O . ARG A 1 81 ? -2.065 1.303 -13.901 1.00 59.09 81 ARG A O 1
ATOM 651 N N . SER A 1 82 ? -1.173 -0.615 -14.685 1.00 65.25 82 SER A N 1
ATOM 652 C CA . SER A 1 82 ? -2.311 -1.471 -14.338 1.00 65.25 82 SER A CA 1
ATOM 653 C C . SER A 1 82 ? -2.260 -2.124 -12.954 1.00 65.25 82 SER A C 1
ATOM 655 O O . SER A 1 82 ? -3.311 -2.587 -12.534 1.00 65.25 82 SER A O 1
ATOM 657 N N . VAL A 1 83 ? -1.118 -2.124 -12.235 1.00 68.06 83 VAL A N 1
ATOM 658 C CA . VAL A 1 83 ? -0.985 -2.809 -10.917 1.00 68.06 83 VAL A CA 1
ATOM 659 C C . VAL A 1 83 ? -1.997 -2.289 -9.891 1.00 68.06 83 VAL A C 1
ATOM 661 O O . VAL A 1 83 ? -2.637 -3.036 -9.165 1.00 68.06 83 VAL A O 1
ATOM 664 N N . ILE A 1 84 ? -2.097 -0.967 -9.811 1.00 76.12 84 ILE A N 1
ATOM 665 C CA . ILE A 1 84 ? -3.055 -0.254 -8.976 1.00 76.12 84 ILE A CA 1
ATOM 666 C C . ILE A 1 84 ? -3.706 0.734 -9.920 1.00 76.12 84 ILE A C 1
ATOM 668 O O . ILE A 1 84 ? -3.025 1.632 -10.428 1.00 76.12 84 ILE A O 1
ATOM 672 N N . ASP A 1 85 ? -4.998 0.588 -10.180 1.00 79.31 85 ASP A N 1
ATOM 673 C CA . ASP A 1 85 ? -5.720 1.520 -11.037 1.00 79.31 85 ASP A CA 1
ATOM 674 C C . ASP A 1 85 ? -6.139 2.793 -10.273 1.00 79.31 85 ASP A C 1
ATOM 676 O O . ASP A 1 85 ? -5.779 3.038 -9.113 1.00 79.31 85 ASP A O 1
ATOM 680 N N . ARG A 1 86 ? -6.832 3.703 -10.961 1.00 82.31 86 ARG A N 1
ATOM 681 C CA . ARG A 1 86 ? -7.260 4.971 -10.361 1.00 82.31 86 ARG A CA 1
ATOM 682 C C . ARG A 1 86 ? -8.361 4.781 -9.314 1.00 82.31 86 ARG A C 1
ATOM 684 O O . ARG A 1 86 ? -8.351 5.515 -8.329 1.00 82.31 86 ARG A O 1
ATOM 691 N N . SER A 1 87 ? -9.270 3.831 -9.524 1.00 86.44 87 SER A N 1
ATOM 692 C CA . SER A 1 87 ? -10.378 3.545 -8.609 1.00 86.44 87 SER A CA 1
ATOM 693 C C . SER A 1 87 ? -9.851 2.944 -7.308 1.00 86.44 87 SER A C 1
ATOM 695 O O . SER A 1 87 ? -10.134 3.469 -6.231 1.00 86.44 87 SER A O 1
ATOM 697 N N . MET A 1 88 ? -8.970 1.947 -7.414 1.00 89.19 88 MET A N 1
ATOM 698 C CA . MET A 1 88 ? -8.289 1.327 -6.284 1.00 89.19 88 MET A CA 1
ATOM 699 C C . MET A 1 88 ? -7.524 2.366 -5.460 1.00 89.19 88 MET A C 1
ATOM 701 O O . MET A 1 88 ? -7.657 2.401 -4.243 1.00 89.19 88 MET A O 1
ATOM 705 N N . LEU A 1 89 ? -6.780 3.277 -6.100 1.00 89.00 89 LEU A N 1
ATOM 706 C CA . LEU A 1 89 ? -6.067 4.339 -5.379 1.00 89.00 89 LEU A CA 1
ATOM 707 C C . LEU A 1 89 ? -7.016 5.273 -4.605 1.00 89.00 89 LEU A C 1
ATOM 709 O O . LEU A 1 89 ? -6.741 5.612 -3.456 1.00 89.00 89 LEU A O 1
ATOM 713 N N . GLN A 1 90 ? -8.116 5.711 -5.223 1.00 89.94 90 GLN A N 1
ATOM 714 C CA . GLN A 1 90 ? -9.099 6.580 -4.561 1.00 89.94 90 GLN A CA 1
ATOM 715 C C . GLN A 1 90 ? -9.749 5.877 -3.370 1.00 89.94 90 GLN A C 1
ATOM 717 O O . GLN A 1 90 ? -9.897 6.464 -2.297 1.00 89.94 90 GLN A O 1
ATOM 722 N N . GLY A 1 91 ? -10.097 4.609 -3.555 1.00 93.00 91 GLY A N 1
ATOM 723 C CA . GLY A 1 91 ? -10.685 3.785 -2.521 1.00 93.00 91 GLY A CA 1
ATOM 724 C C . GLY A 1 91 ? -9.731 3.513 -1.356 1.00 93.00 91 GLY A C 1
ATOM 725 O O . GLY A 1 91 ? -10.107 3.733 -0.206 1.00 93.00 91 GLY A O 1
ATOM 726 N N . LEU A 1 92 ? -8.474 3.151 -1.635 1.00 93.81 92 LEU A N 1
ATOM 727 C CA . LEU A 1 92 ? -7.432 3.007 -0.612 1.00 93.81 92 LEU A CA 1
ATOM 728 C C . LEU A 1 92 ? -7.231 4.304 0.177 1.00 93.81 92 LEU A C 1
ATOM 730 O O . LEU A 1 92 ? -7.137 4.248 1.401 1.00 93.81 92 LEU A O 1
ATOM 734 N N . SER A 1 93 ? -7.231 5.463 -0.494 1.00 94.44 93 SER A N 1
ATOM 735 C CA . SER A 1 93 ? -7.136 6.772 0.170 1.00 94.44 93 SER A CA 1
ATOM 736 C C . SER A 1 93 ? -8.279 6.989 1.151 1.00 94.44 93 SER A C 1
ATOM 738 O O . SER A 1 93 ? -8.038 7.308 2.312 1.00 94.44 93 SER A O 1
ATOM 740 N N . ARG A 1 94 ? -9.517 6.758 0.699 1.00 95.50 94 ARG A N 1
ATOM 741 C CA . ARG A 1 94 ? -10.722 6.933 1.516 1.00 95.50 94 ARG A CA 1
ATOM 742 C C . ARG A 1 94 ? -10.690 6.041 2.755 1.00 95.50 94 ARG A C 1
ATOM 744 O O . ARG A 1 94 ? -10.958 6.506 3.856 1.00 95.50 94 ARG A O 1
ATOM 751 N N . ILE A 1 95 ? -10.348 4.764 2.583 1.00 95.56 95 ILE A N 1
ATOM 752 C CA . ILE A 1 95 ? -10.277 3.810 3.697 1.00 95.56 95 ILE A CA 1
ATOM 753 C C . ILE A 1 95 ? -9.163 4.203 4.669 1.00 95.56 95 ILE A C 1
ATOM 755 O O . ILE A 1 95 ? -9.369 4.194 5.880 1.00 95.56 95 ILE A O 1
ATOM 759 N N . LYS A 1 96 ? -8.000 4.609 4.153 1.00 95.50 96 LYS A N 1
ATOM 760 C CA . LYS A 1 96 ? -6.889 5.107 4.967 1.00 95.50 96 LYS A CA 1
ATOM 761 C C . LYS A 1 96 ? -7.292 6.338 5.793 1.00 95.50 96 LYS A C 1
ATOM 763 O O . LYS A 1 96 ? -6.893 6.430 6.952 1.00 95.50 96 LYS A O 1
ATOM 768 N N . ASP A 1 97 ? -8.089 7.254 5.248 1.00 95.19 97 ASP A N 1
ATOM 769 C CA . ASP A 1 97 ? -8.563 8.435 5.983 1.00 95.19 97 ASP A CA 1
ATOM 770 C C . ASP A 1 97 ? -9.531 8.055 7.117 1.00 95.19 97 ASP A C 1
ATOM 772 O O . ASP A 1 97 ? -9.372 8.539 8.239 1.00 95.19 97 ASP A O 1
ATOM 776 N N . LYS A 1 98 ? -10.446 7.105 6.880 1.00 94.31 98 LYS A N 1
ATOM 777 C CA . LYS A 1 98 ? -11.306 6.533 7.934 1.00 94.31 98 LYS A CA 1
ATOM 778 C C . LYS A 1 98 ? -10.499 5.865 9.045 1.00 94.31 98 LYS A C 1
ATOM 780 O O . LYS A 1 98 ? -10.702 6.152 10.222 1.00 94.31 98 LYS A O 1
ATOM 785 N N . MET A 1 99 ? -9.530 5.020 8.678 1.00 94.00 99 MET A N 1
ATOM 786 C CA . MET A 1 99 ? -8.620 4.382 9.637 1.00 94.00 99 MET A CA 1
ATOM 787 C C . MET A 1 99 ? -7.909 5.428 10.500 1.00 94.00 99 MET A C 1
ATOM 789 O O . MET A 1 99 ? -7.814 5.269 11.713 1.00 94.00 99 MET A O 1
ATOM 793 N N . GLN A 1 100 ? -7.437 6.525 9.902 1.00 93.56 100 GLN A N 1
ATOM 794 C CA . GLN A 1 100 ? -6.797 7.601 10.655 1.00 93.56 100 GLN A CA 1
ATOM 795 C C . GLN A 1 100 ? -7.746 8.322 11.598 1.00 93.56 100 GLN A C 1
ATOM 797 O O . GLN A 1 100 ? -7.350 8.590 12.729 1.00 93.56 100 GLN A O 1
ATOM 802 N N . ALA A 1 101 ? -8.974 8.612 11.170 1.00 91.56 101 ALA A N 1
ATOM 803 C CA . ALA A 1 101 ? -9.973 9.237 12.028 1.00 91.56 101 ALA A CA 1
ATOM 804 C C . ALA A 1 101 ? -10.266 8.367 13.263 1.00 91.56 101 ALA A C 1
ATOM 806 O O . ALA A 1 101 ? -10.249 8.865 14.391 1.00 91.56 101 ALA A O 1
ATOM 807 N N . GLN A 1 102 ? -10.437 7.056 13.065 1.00 90.81 102 GLN A N 1
ATOM 808 C CA . GLN A 1 102 ? -10.645 6.102 14.155 1.00 90.81 102 GLN A CA 1
ATOM 809 C C . GLN A 1 102 ? -9.442 6.002 15.098 1.00 90.81 102 GLN A C 1
ATOM 811 O O . GLN A 1 102 ? -9.597 6.126 16.312 1.00 90.81 102 GLN A O 1
ATOM 816 N N . LEU A 1 103 ? -8.231 5.837 14.557 1.00 91.25 103 LEU A N 1
ATOM 817 C CA . LEU A 1 103 ? -7.007 5.791 15.362 1.00 91.25 103 LEU A CA 1
ATOM 818 C C . LEU A 1 103 ? -6.787 7.097 16.134 1.00 91.25 103 LEU A C 1
ATOM 820 O O . LEU A 1 103 ? -6.326 7.072 17.272 1.00 91.25 103 LEU A O 1
ATOM 824 N N . HIS A 1 104 ? -7.122 8.242 15.535 1.00 90.44 104 HIS A N 1
ATOM 825 C CA . HIS A 1 104 ? -7.022 9.545 16.184 1.00 90.44 104 HIS A CA 1
ATOM 826 C C . HIS A 1 104 ? -7.968 9.651 17.378 1.00 90.44 104 HIS A C 1
ATOM 828 O O . HIS A 1 104 ? -7.544 10.058 18.460 1.00 90.44 104 HIS A O 1
ATOM 834 N N . ALA A 1 105 ? -9.221 9.225 17.217 1.00 89.44 105 ALA A N 1
ATOM 835 C CA . ALA A 1 105 ? -10.185 9.176 18.312 1.00 89.44 105 ALA A CA 1
ATOM 836 C C . ALA A 1 105 ? -9.727 8.248 19.452 1.00 89.44 105 ALA A C 1
ATOM 838 O O . ALA A 1 105 ? -9.871 8.593 20.625 1.00 89.44 105 ALA A O 1
ATOM 839 N N . ALA A 1 106 ? -9.096 7.123 19.108 1.00 86.62 106 ALA A N 1
ATOM 840 C CA . ALA A 1 106 ? -8.508 6.184 20.060 1.00 86.62 106 ALA A CA 1
ATOM 841 C C . ALA A 1 106 ? -7.143 6.624 20.632 1.00 86.62 106 ALA A C 1
ATOM 843 O O . ALA A 1 106 ? -6.590 5.936 21.485 1.00 86.62 106 ALA A O 1
ATOM 844 N N . LYS A 1 107 ? -6.601 7.777 20.206 1.00 88.88 107 LYS A N 1
ATOM 845 C CA . LYS A 1 107 ? -5.283 8.313 20.608 1.00 88.88 107 LYS A CA 1
ATOM 846 C C . LYS A 1 107 ? -4.096 7.407 20.243 1.00 88.88 107 LYS A C 1
ATOM 848 O O . LYS A 1 107 ? -3.033 7.478 20.858 1.00 88.88 107 LYS A O 1
ATOM 853 N N . GLU A 1 108 ? -4.233 6.619 19.182 1.00 86.62 108 GLU A N 1
ATOM 854 C CA . GLU A 1 108 ? -3.212 5.706 18.655 1.00 86.62 108 GLU A CA 1
ATOM 855 C C . GLU A 1 108 ? -2.212 6.421 17.719 1.00 86.62 108 GLU A C 1
ATOM 857 O O . GLU A 1 108 ? -1.974 6.026 16.573 1.00 86.62 108 GLU A O 1
ATOM 862 N N . THR A 1 109 ? -1.588 7.503 18.200 1.00 87.06 109 THR A N 1
ATOM 863 C CA . THR A 1 109 ? -0.724 8.405 17.404 1.00 87.06 109 THR A CA 1
ATOM 864 C C . THR A 1 109 ? 0.383 7.676 16.640 1.00 87.06 109 THR A C 1
ATOM 866 O O . THR A 1 109 ? 0.726 8.035 15.511 1.00 87.06 109 THR A O 1
ATOM 869 N N . ARG A 1 110 ? 0.947 6.616 17.228 1.00 87.38 110 ARG A N 1
ATOM 870 C CA . ARG A 1 110 ? 2.016 5.839 16.592 1.00 87.38 110 ARG A CA 1
ATOM 871 C C . ARG A 1 110 ? 1.525 5.109 15.339 1.00 87.38 110 ARG A C 1
ATOM 873 O O . ARG A 1 110 ? 2.239 5.099 14.336 1.00 87.38 110 ARG A O 1
ATOM 880 N N . LEU A 1 111 ? 0.327 4.523 15.379 1.00 86.81 111 LEU A N 1
ATOM 881 C CA . LEU A 1 111 ? -0.269 3.837 14.229 1.00 86.81 111 LEU A CA 1
ATOM 882 C C . LEU A 1 111 ? -0.681 4.828 13.141 1.00 86.81 111 LEU A C 1
ATOM 884 O O . LEU A 1 111 ? -0.460 4.545 11.967 1.00 86.81 111 LEU A O 1
ATOM 888 N N . ILE A 1 112 ? -1.177 6.012 13.518 1.00 90.75 112 ILE A N 1
ATOM 889 C CA . ILE A 1 112 ? -1.492 7.095 12.569 1.00 90.75 112 ILE A CA 1
ATOM 890 C C . ILE A 1 112 ? -0.254 7.473 11.757 1.00 90.75 112 ILE A C 1
ATOM 892 O O . ILE A 1 112 ? -0.299 7.484 10.525 1.00 90.75 112 ILE A O 1
ATOM 896 N N . ASN A 1 113 ? 0.861 7.741 12.442 1.00 90.06 113 ASN A N 1
ATOM 897 C CA . ASN A 1 113 ? 2.116 8.124 11.797 1.00 90.06 113 ASN A CA 1
ATOM 898 C C . ASN A 1 113 ? 2.639 7.010 10.888 1.00 90.06 113 ASN A C 1
ATOM 900 O O . ASN A 1 113 ? 3.071 7.275 9.765 1.00 90.06 113 ASN A O 1
ATOM 904 N N . GLN A 1 114 ? 2.564 5.758 11.343 1.00 89.94 114 GLN A N 1
ATOM 905 C CA . GLN A 1 114 ? 3.030 4.627 10.553 1.00 89.94 114 GLN A CA 1
ATOM 906 C C . GLN A 1 114 ? 2.177 4.418 9.293 1.00 89.94 114 GLN A C 1
ATOM 908 O O . GLN A 1 114 ? 2.734 4.239 8.208 1.00 89.94 114 GLN A O 1
ATOM 913 N N . LEU A 1 115 ? 0.850 4.504 9.418 1.00 92.19 115 LEU A N 1
ATOM 914 C CA . LEU A 1 115 ? -0.085 4.422 8.297 1.00 92.19 115 LEU A CA 1
ATOM 915 C C . LEU A 1 115 ? 0.153 5.560 7.292 1.00 92.19 115 LEU A C 1
ATOM 917 O O . LEU A 1 115 ? 0.281 5.287 6.100 1.00 92.19 115 LEU A O 1
ATOM 921 N N . SER A 1 116 ? 0.302 6.810 7.758 1.00 91.62 116 SER A N 1
ATOM 922 C CA . SER A 1 116 ? 0.655 7.965 6.910 1.00 91.62 116 SER A CA 1
ATOM 923 C C . SER A 1 116 ? 1.942 7.725 6.127 1.00 91.62 116 SER A C 1
ATOM 925 O O . SER A 1 116 ? 1.968 7.884 4.909 1.00 91.62 116 SER A O 1
ATOM 927 N N . ASN A 1 117 ? 3.013 7.324 6.815 1.00 89.88 117 ASN A N 1
ATOM 928 C CA . ASN A 1 117 ? 4.324 7.141 6.198 1.00 89.88 117 ASN A CA 1
ATOM 929 C C . ASN A 1 117 ? 4.304 6.027 5.145 1.00 89.88 117 ASN A C 1
ATOM 931 O O . ASN A 1 117 ? 4.864 6.192 4.060 1.00 89.88 117 ASN A O 1
ATOM 935 N N . CYS A 1 118 ? 3.627 4.912 5.434 1.00 91.12 118 CYS A N 1
ATOM 936 C CA . CYS A 1 118 ? 3.499 3.806 4.487 1.00 91.12 118 CYS A CA 1
ATOM 937 C C . CYS A 1 118 ? 2.652 4.191 3.272 1.00 91.12 118 CYS A C 1
ATOM 939 O O . CYS A 1 118 ? 3.034 3.872 2.146 1.00 91.12 118 CYS A O 1
ATOM 941 N N . TYR A 1 119 ? 1.539 4.895 3.488 1.00 91.56 119 TYR A N 1
ATOM 942 C CA . TYR A 1 119 ? 0.660 5.337 2.409 1.00 91.56 119 TYR A CA 1
ATOM 943 C C . TYR A 1 119 ? 1.334 6.388 1.514 1.00 91.56 119 TYR A C 1
ATOM 945 O O . TYR A 1 119 ? 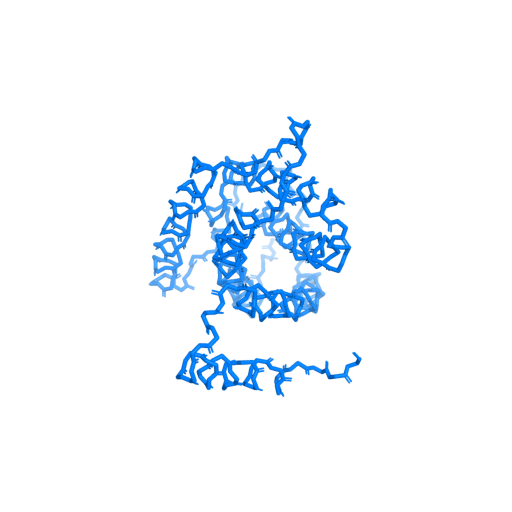1.252 6.301 0.292 1.00 91.56 119 TYR A O 1
ATOM 953 N N . ASN A 1 120 ? 2.077 7.333 2.094 1.00 89.69 120 ASN A N 1
ATOM 954 C CA . ASN A 1 120 ? 2.832 8.331 1.334 1.00 89.69 120 ASN A CA 1
ATOM 955 C C . ASN A 1 120 ? 3.922 7.689 0.467 1.00 89.69 120 ASN A C 1
ATOM 957 O O . ASN A 1 120 ? 4.052 8.042 -0.704 1.00 89.69 120 ASN A O 1
ATOM 961 N N . GLY A 1 121 ? 4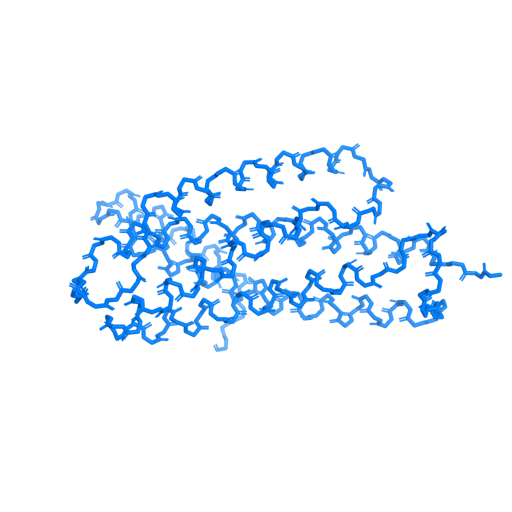.670 6.722 1.014 1.00 87.38 121 GLY A N 1
ATOM 962 C CA . GLY A 1 121 ? 5.656 5.954 0.248 1.00 87.38 121 GLY A CA 1
ATOM 963 C C . GLY A 1 121 ? 5.014 5.208 -0.923 1.00 87.38 121 GLY A C 1
ATOM 964 O O . GLY A 1 121 ? 5.472 5.327 -2.057 1.00 87.38 121 GLY A O 1
ATOM 965 N N . PHE A 1 122 ? 3.886 4.541 -0.670 1.00 89.44 122 PHE A N 1
ATOM 966 C CA . PHE A 1 122 ? 3.086 3.876 -1.698 1.00 89.44 122 PHE A CA 1
ATOM 967 C C . PHE A 1 122 ? 2.647 4.829 -2.819 1.00 89.44 122 PHE A C 1
ATOM 969 O O . PHE A 1 122 ? 2.899 4.553 -3.994 1.00 89.44 122 PHE A O 1
ATOM 976 N N . VAL A 1 123 ? 2.043 5.972 -2.477 1.00 88.44 123 VAL A N 1
ATOM 977 C CA . VAL A 1 123 ? 1.588 6.965 -3.463 1.00 88.44 123 VAL A CA 1
ATOM 978 C C . VAL A 1 123 ? 2.760 7.526 -4.262 1.00 88.44 123 VAL A C 1
ATOM 980 O O . VAL A 1 123 ? 2.649 7.665 -5.479 1.00 88.44 123 VAL A O 1
ATOM 983 N N . HIS A 1 124 ? 3.880 7.829 -3.608 1.00 86.06 124 HIS A N 1
ATOM 984 C CA . HIS A 1 124 ? 5.061 8.379 -4.266 1.00 86.06 124 HIS A CA 1
ATOM 985 C C . HIS A 1 124 ? 5.612 7.419 -5.329 1.00 86.06 124 HIS A C 1
ATOM 987 O O . HIS A 1 124 ? 5.782 7.804 -6.488 1.00 86.06 124 HIS A O 1
ATOM 993 N N . THR A 1 125 ? 5.821 6.149 -4.973 1.00 83.94 125 THR A N 1
ATOM 994 C CA . THR A 1 125 ? 6.313 5.136 -5.915 1.00 83.94 125 THR A CA 1
ATOM 995 C C . THR A 1 125 ? 5.317 4.885 -7.046 1.00 83.94 125 THR A C 1
ATOM 997 O O . THR A 1 125 ? 5.714 4.808 -8.208 1.00 83.94 125 THR A O 1
ATOM 1000 N N . LEU A 1 126 ? 4.015 4.843 -6.746 1.00 83.38 126 LEU A N 1
ATOM 1001 C CA . LEU A 1 126 ? 2.976 4.685 -7.763 1.00 83.38 126 LEU A CA 1
ATOM 1002 C C . LEU A 1 126 ? 2.952 5.866 -8.746 1.00 83.38 126 LEU A C 1
ATOM 1004 O O . LEU A 1 126 ? 2.809 5.676 -9.955 1.00 83.38 126 LEU A O 1
ATOM 1008 N N . GLN A 1 127 ? 3.096 7.096 -8.249 1.00 81.00 127 GLN A N 1
ATOM 1009 C CA . GLN A 1 127 ? 3.159 8.293 -9.087 1.00 81.00 127 GLN A CA 1
ATOM 1010 C C . GLN A 1 127 ? 4.400 8.304 -9.974 1.00 81.00 127 GLN A C 1
ATOM 1012 O O . GLN A 1 127 ? 4.275 8.659 -11.146 1.00 81.00 127 GLN A O 1
ATOM 1017 N N . PHE A 1 128 ? 5.562 7.907 -9.445 1.00 81.06 128 PHE A N 1
ATOM 1018 C CA . PHE A 1 128 ? 6.773 7.737 -10.245 1.00 81.06 128 PHE A CA 1
ATOM 1019 C C . PHE A 1 128 ? 6.504 6.782 -11.410 1.00 81.06 128 PHE A C 1
ATOM 1021 O O . PHE A 1 128 ? 6.606 7.190 -12.563 1.00 81.06 128 PHE A O 1
ATOM 1028 N N . LEU A 1 129 ? 6.038 5.563 -11.114 1.00 78.25 129 LEU A N 1
ATOM 1029 C CA . LEU A 1 129 ? 5.756 4.528 -12.111 1.00 78.25 129 LEU A CA 1
ATOM 1030 C C . LEU A 1 129 ? 4.727 4.969 -13.166 1.00 78.25 129 LEU A C 1
ATOM 1032 O O . LEU A 1 129 ? 4.879 4.667 -14.347 1.00 78.25 129 LEU A O 1
ATOM 1036 N N . ARG A 1 130 ? 3.690 5.717 -12.768 1.00 75.25 130 ARG A N 1
ATOM 1037 C CA . ARG A 1 130 ? 2.657 6.227 -13.690 1.00 75.25 130 ARG A CA 1
ATOM 1038 C C . ARG A 1 130 ? 3.146 7.357 -14.596 1.00 75.25 130 ARG A C 1
ATOM 1040 O O . ARG A 1 130 ? 2.658 7.471 -15.721 1.00 75.25 130 ARG A O 1
ATOM 1047 N N . LYS A 1 131 ? 4.068 8.194 -14.108 1.00 73.25 131 LYS A N 1
ATOM 1048 C CA . LYS A 1 131 ? 4.658 9.314 -14.861 1.00 73.25 131 LYS A CA 1
ATOM 1049 C C . LYS A 1 131 ? 5.717 8.861 -15.864 1.00 73.25 131 LYS A C 1
ATOM 1051 O O . LYS A 1 131 ? 6.106 9.663 -16.710 1.00 73.25 131 LYS A O 1
ATOM 1056 N N . LEU A 1 132 ? 6.165 7.606 -15.799 1.00 67.50 132 LEU A N 1
ATOM 1057 C CA . LEU A 1 132 ? 7.110 7.085 -16.776 1.00 67.50 132 LEU A CA 1
ATOM 1058 C C . LEU A 1 132 ? 6.479 7.091 -18.179 1.00 67.50 132 LEU A C 1
ATOM 1060 O O . LEU A 1 132 ? 5.337 6.639 -18.348 1.00 67.50 132 LEU A O 1
ATOM 1064 N N . PRO A 1 133 ? 7.197 7.609 -19.191 1.00 55.94 133 PRO A N 1
ATOM 1065 C CA . PRO A 1 133 ? 6.751 7.548 -20.571 1.00 55.94 133 PRO A CA 1
ATOM 1066 C C . PRO A 1 133 ? 6.736 6.083 -21.016 1.00 55.94 133 PRO A C 1
ATOM 1068 O O . PRO A 1 133 ? 7.774 5.485 -21.297 1.00 55.94 133 PRO A O 1
ATOM 1071 N N . VAL A 1 134 ? 5.544 5.491 -21.059 1.00 52.16 134 VAL A N 1
ATOM 1072 C CA . VAL A 1 134 ? 5.318 4.222 -21.752 1.00 52.16 134 VAL A CA 1
ATOM 1073 C C . VAL A 1 134 ? 5.276 4.580 -23.233 1.00 52.16 134 VAL A C 1
ATOM 1075 O O . VAL A 1 134 ? 4.495 5.444 -23.630 1.00 52.16 134 VAL A O 1
ATOM 1078 N N . GLY A 1 135 ? 6.194 4.019 -24.017 1.00 46.66 135 GLY A N 1
ATOM 1079 C CA . GLY A 1 135 ? 6.429 4.418 -25.402 1.00 46.66 135 GLY A CA 1
ATOM 1080 C C . GLY A 1 135 ? 5.151 4.591 -26.236 1.00 46.66 135 GLY A C 1
ATOM 1081 O O . GLY A 1 135 ? 4.226 3.787 -26.155 1.00 46.66 135 GLY A O 1
ATOM 1082 N N . ASN A 1 136 ? 5.186 5.629 -27.079 1.00 39.72 136 ASN A N 1
ATOM 1083 C CA . ASN A 1 136 ? 4.298 5.940 -28.211 1.00 39.72 136 ASN A CA 1
ATOM 1084 C C . ASN A 1 136 ? 2.974 6.685 -27.955 1.00 39.72 136 ASN A C 1
ATOM 1086 O O . ASN A 1 136 ? 2.096 6.650 -28.813 1.00 39.72 136 ASN A O 1
ATOM 1090 N N . GLY A 1 137 ? 2.825 7.442 -26.866 1.00 38.97 137 GLY A N 1
ATOM 1091 C CA . GLY A 1 137 ? 1.597 8.217 -26.637 1.00 38.97 137 GLY A CA 1
ATOM 1092 C C . GLY A 1 137 ? 1.826 9.639 -26.145 1.00 38.97 137 GLY A C 1
ATOM 1093 O O . GLY A 1 137 ? 1.804 9.859 -24.945 1.00 38.97 137 GLY A O 1
ATOM 1094 N N . GLN A 1 138 ? 2.003 10.567 -27.091 1.00 39.25 138 GLN A N 1
ATOM 1095 C CA . GLN A 1 138 ? 1.791 12.022 -26.991 1.00 39.25 138 GLN A CA 1
ATOM 1096 C C . GLN A 1 138 ? 2.386 12.772 -25.775 1.00 39.25 138 GLN A C 1
ATOM 1098 O O . GLN A 1 138 ? 1.859 12.757 -24.670 1.00 39.25 138 GLN A O 1
ATOM 1103 N N . VAL A 1 139 ? 3.434 13.555 -26.066 1.00 42.78 139 VAL A N 1
ATOM 1104 C CA . VAL A 1 139 ? 3.912 14.732 -25.307 1.00 42.78 139 VAL A CA 1
ATOM 1105 C C . VAL A 1 139 ? 4.120 14.486 -23.805 1.00 42.78 139 VAL A C 1
ATOM 1107 O O . VAL A 1 139 ? 3.563 15.162 -22.945 1.00 42.78 139 VAL A O 1
ATOM 1110 N N . SER A 1 140 ? 4.981 13.533 -23.471 1.00 47.38 140 SER A N 1
ATOM 1111 C CA . SER A 1 140 ? 5.571 13.413 -22.135 1.00 47.38 140 SER A CA 1
ATOM 1112 C C . SER A 1 140 ? 7.052 13.751 -22.244 1.00 47.38 140 SER A C 1
ATOM 1114 O O . SER A 1 140 ? 7.714 13.165 -23.098 1.00 47.38 140 SER A O 1
ATOM 1116 N N . TYR A 1 141 ? 7.555 14.674 -21.415 1.00 53.62 141 TYR A N 1
ATOM 1117 C CA . TYR A 1 141 ? 8.981 14.996 -21.270 1.00 53.62 141 TYR A CA 1
ATOM 1118 C C . TYR A 1 141 ? 9.844 13.738 -21.459 1.00 53.62 141 TYR A C 1
ATOM 1120 O O . TYR A 1 141 ? 9.825 12.838 -20.618 1.00 53.62 141 TYR A O 1
ATOM 1128 N N . GLU A 1 142 ? 10.548 13.638 -22.589 1.00 59.59 142 GLU A N 1
ATOM 1129 C CA . GLU A 1 142 ? 11.441 12.509 -22.829 1.00 59.59 142 GLU A CA 1
ATOM 1130 C C . GLU A 1 142 ? 12.587 12.605 -21.829 1.00 59.59 142 GLU A C 1
ATOM 1132 O O . GLU A 1 142 ? 13.388 13.538 -21.870 1.00 59.59 142 GLU A O 1
ATOM 1137 N N . ILE A 1 143 ? 12.652 11.646 -20.906 1.00 67.31 143 ILE A N 1
ATOM 1138 C CA . ILE A 1 143 ? 13.756 11.549 -19.957 1.00 67.31 143 ILE A CA 1
ATOM 1139 C C . ILE A 1 143 ? 15.022 11.218 -20.763 1.00 67.31 143 ILE A C 1
ATOM 1141 O O . ILE A 1 143 ? 15.071 10.155 -21.400 1.00 67.31 143 ILE A O 1
ATOM 1145 N N . PRO A 1 144 ? 16.054 12.082 -20.749 1.00 75.00 144 PRO A N 1
ATOM 1146 C CA . PRO A 1 144 ? 17.292 11.832 -21.469 1.00 75.00 144 PRO A CA 1
ATOM 1147 C C . PRO A 1 144 ? 17.926 10.499 -21.059 1.00 75.00 144 PRO A C 1
ATOM 1149 O O . PRO A 1 144 ? 17.983 10.159 -19.877 1.00 75.00 144 PRO A O 1
ATOM 1152 N N . ALA A 1 145 ? 18.483 9.768 -22.029 1.00 71.44 145 ALA A N 1
ATOM 1153 C CA . ALA A 1 145 ? 19.070 8.436 -21.830 1.00 71.44 145 ALA A CA 1
ATOM 1154 C C . ALA A 1 145 ? 20.054 8.348 -20.644 1.00 71.44 145 ALA A C 1
ATOM 1156 O O . ALA A 1 145 ? 20.105 7.337 -19.951 1.00 71.44 145 ALA A O 1
ATOM 1157 N N . HIS A 1 146 ? 20.823 9.413 -20.402 1.00 77.94 146 HIS A N 1
ATOM 1158 C CA . HIS A 1 146 ? 21.816 9.482 -19.329 1.00 77.94 146 HIS A CA 1
ATOM 1159 C C . HIS A 1 146 ? 21.210 9.693 -17.929 1.00 77.94 146 HIS A C 1
ATOM 1161 O O . HIS A 1 146 ? 21.855 9.352 -16.942 1.00 77.94 146 HIS A O 1
ATOM 1167 N N . GLN A 1 147 ? 19.987 10.229 -17.827 1.00 81.06 147 GLN A N 1
ATOM 1168 C CA . GLN A 1 147 ? 19.321 10.511 -16.549 1.00 81.06 147 GLN A CA 1
ATOM 1169 C C . GLN A 1 147 ? 18.601 9.289 -15.977 1.00 81.06 147 GLN A C 1
ATOM 1171 O O . GLN A 1 147 ? 18.418 9.206 -14.766 1.00 81.06 147 GLN A O 1
ATOM 1176 N N . TRP A 1 148 ? 18.247 8.309 -16.815 1.00 80.75 148 TRP A N 1
ATOM 1177 C CA . TRP A 1 148 ? 17.539 7.100 -16.381 1.00 80.75 148 TRP A CA 1
ATOM 1178 C C . TRP A 1 148 ? 18.254 6.346 -15.266 1.00 80.75 148 TRP A C 1
ATOM 1180 O O . TRP A 1 148 ? 17.618 5.952 -14.295 1.00 80.75 148 TRP A O 1
ATOM 1190 N N . LYS A 1 149 ? 19.577 6.191 -15.369 1.00 83.44 149 LYS A N 1
ATOM 1191 C CA . LYS A 1 149 ? 20.366 5.510 -14.339 1.00 83.44 149 LYS A CA 1
ATOM 1192 C C . LYS A 1 149 ? 20.277 6.221 -12.984 1.00 83.44 149 LYS A C 1
ATOM 1194 O O . LYS A 1 149 ? 20.139 5.557 -11.964 1.00 83.44 149 LYS A O 1
ATOM 1199 N N . VAL A 1 150 ? 20.356 7.553 -12.979 1.00 85.44 150 VAL A N 1
ATOM 1200 C CA . VAL A 1 150 ? 20.271 8.361 -11.752 1.00 85.44 150 VAL A CA 1
ATOM 1201 C C . VAL A 1 150 ? 18.865 8.269 -11.163 1.00 85.44 150 VAL A C 1
ATOM 1203 O O . VAL A 1 150 ? 18.718 7.919 -9.999 1.00 85.44 150 VAL A O 1
ATOM 1206 N N . LEU A 1 151 ? 17.837 8.466 -11.990 1.00 84.75 151 LEU A N 1
ATOM 1207 C CA . LEU A 1 151 ? 16.435 8.435 -11.566 1.00 84.75 151 LEU A CA 1
ATOM 1208 C C . LEU A 1 151 ? 16.015 7.081 -10.984 1.00 84.75 151 LEU A C 1
ATOM 1210 O O . LEU A 1 151 ? 15.374 7.032 -9.937 1.00 84.75 151 LEU A O 1
ATOM 1214 N N . LEU A 1 152 ? 16.371 5.974 -11.644 1.00 86.25 152 LEU A N 1
ATOM 1215 C CA . LEU A 1 152 ? 16.038 4.635 -11.152 1.00 86.25 152 LEU A CA 1
ATOM 1216 C C . LEU A 1 152 ? 16.776 4.327 -9.843 1.00 86.25 152 LEU A C 1
ATOM 1218 O O . LEU A 1 152 ? 16.189 3.730 -8.945 1.00 86.25 152 LEU A O 1
ATOM 1222 N N . HIS A 1 153 ? 18.026 4.781 -9.709 1.00 87.56 153 HIS A N 1
ATOM 1223 C CA . HIS A 1 153 ? 18.795 4.624 -8.478 1.00 87.56 153 HIS A CA 1
ATOM 1224 C C . HIS A 1 153 ? 18.200 5.422 -7.308 1.00 87.56 153 HIS A C 1
ATOM 1226 O O . HIS A 1 153 ? 18.015 4.873 -6.223 1.00 87.56 153 HIS A O 1
ATOM 1232 N N . GLU A 1 154 ? 17.844 6.690 -7.520 1.00 86.38 154 GLU A N 1
ATOM 1233 C CA . GLU A 1 154 ? 17.181 7.514 -6.501 1.00 86.38 154 GLU A CA 1
ATOM 1234 C C . GLU A 1 154 ? 15.845 6.899 -6.067 1.00 86.38 154 GLU A C 1
ATOM 1236 O O . GLU A 1 154 ? 15.564 6.788 -4.870 1.00 86.38 154 GLU A O 1
ATOM 1241 N N . GLN A 1 155 ? 15.049 6.415 -7.025 1.00 86.00 155 GLN A N 1
ATOM 1242 C CA . GLN A 1 155 ? 13.779 5.763 -6.725 1.00 86.00 155 GLN A CA 1
ATOM 1243 C C . GLN A 1 155 ? 13.964 4.478 -5.905 1.00 86.00 155 GLN A C 1
ATOM 1245 O O . GLN A 1 155 ?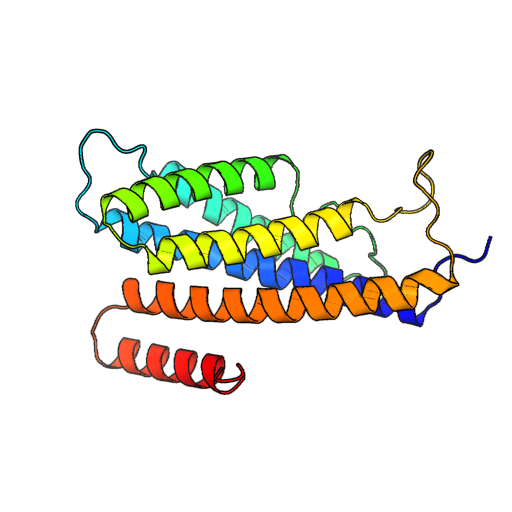 13.165 4.194 -5.012 1.00 86.00 155 GLN A O 1
ATOM 1250 N N . GLU A 1 156 ? 15.009 3.701 -6.178 1.00 86.25 156 GLU A N 1
ATOM 1251 C CA . GLU A 1 156 ? 15.324 2.475 -5.444 1.00 86.25 156 GLU A CA 1
ATOM 1252 C C . GLU A 1 156 ? 15.704 2.755 -3.981 1.00 86.25 156 GLU A C 1
ATOM 1254 O O . GLU A 1 156 ? 15.241 2.058 -3.069 1.00 86.25 156 GLU A O 1
ATOM 1259 N N . LEU A 1 157 ? 16.464 3.827 -3.731 1.00 84.88 157 LEU A N 1
ATOM 1260 C CA . LEU A 1 157 ? 16.779 4.291 -2.376 1.00 84.88 157 LEU A CA 1
ATOM 1261 C C . LEU A 1 157 ? 15.512 4.722 -1.623 1.00 84.88 157 LEU A C 1
ATOM 1263 O O . LEU A 1 157 ? 15.283 4.297 -0.486 1.00 84.88 157 LEU A O 1
ATOM 1267 N N . MET A 1 158 ? 14.643 5.506 -2.266 1.00 81.81 158 MET A N 1
ATOM 1268 C CA . MET A 1 158 ? 13.369 5.926 -1.672 1.00 81.81 158 MET A CA 1
ATOM 1269 C C . MET A 1 158 ? 12.447 4.732 -1.378 1.00 81.81 158 MET A C 1
ATOM 1271 O O . MET A 1 158 ? 11.868 4.644 -0.291 1.00 81.81 158 MET A O 1
ATOM 1275 N N . ASN A 1 159 ? 12.353 3.777 -2.309 1.00 82.12 159 ASN A N 1
ATOM 1276 C CA . ASN A 1 159 ? 11.553 2.561 -2.146 1.00 82.12 159 ASN A CA 1
ATOM 1277 C C . ASN A 1 159 ? 12.071 1.682 -1.005 1.00 82.12 159 ASN A C 1
ATOM 1279 O O . ASN A 1 159 ? 11.277 1.103 -0.266 1.00 82.12 159 ASN A O 1
ATOM 1283 N N . SER A 1 160 ? 13.390 1.598 -0.827 1.00 83.31 160 SER A N 1
ATOM 1284 C CA . SER A 1 160 ? 14.001 0.834 0.265 1.00 83.31 160 SER A CA 1
ATOM 1285 C C . SER A 1 160 ? 13.594 1.382 1.635 1.00 83.31 160 SER A C 1
ATOM 1287 O O . SER A 1 160 ? 13.199 0.614 2.517 1.00 83.31 160 SER A O 1
ATOM 1289 N N . ASN A 1 161 ? 13.587 2.709 1.791 1.00 80.62 161 ASN A N 1
ATOM 1290 C CA . ASN A 1 161 ? 13.134 3.363 3.020 1.00 80.62 161 ASN A CA 1
ATOM 1291 C C . ASN A 1 161 ? 11.642 3.126 3.281 1.00 80.62 161 ASN A C 1
ATOM 1293 O O . ASN A 1 161 ? 11.255 2.766 4.395 1.00 80.62 161 ASN A O 1
ATOM 1297 N N . TRP A 1 162 ? 10.800 3.258 2.253 1.00 84.25 162 TRP A N 1
ATOM 1298 C CA . TRP A 1 162 ? 9.374 2.938 2.361 1.00 84.25 162 TRP A CA 1
ATOM 1299 C C . TRP A 1 162 ? 9.145 1.475 2.765 1.00 84.25 162 TRP A C 1
ATOM 1301 O O . TRP A 1 162 ? 8.381 1.204 3.691 1.00 84.25 162 TRP A O 1
ATOM 1311 N N . LYS A 1 163 ? 9.857 0.528 2.152 1.00 86.19 163 LYS A N 1
ATOM 1312 C CA . LYS A 1 163 ? 9.746 -0.903 2.460 1.00 86.19 163 LYS A CA 1
ATOM 1313 C C . LYS A 1 163 ? 10.083 -1.223 3.914 1.00 86.19 163 LYS A C 1
ATOM 1315 O O . LYS A 1 163 ? 9.447 -2.083 4.526 1.00 86.19 163 LYS A O 1
ATOM 1320 N N . VAL A 1 164 ? 11.059 -0.527 4.497 1.00 86.25 164 VAL A N 1
ATOM 1321 C CA . VAL A 1 164 ? 11.360 -0.631 5.933 1.00 86.25 164 VAL A CA 1
ATOM 1322 C C . VAL A 1 164 ? 10.160 -0.191 6.774 1.00 86.25 164 VAL A C 1
ATOM 1324 O O . VAL A 1 164 ? 9.776 -0.901 7.707 1.00 86.25 164 VAL A O 1
ATOM 1327 N N . GLN A 1 165 ? 9.530 0.933 6.426 1.00 86.00 165 GLN A N 1
ATOM 1328 C CA . GLN A 1 165 ? 8.330 1.411 7.117 1.00 86.00 165 GLN A CA 1
ATOM 1329 C C . GLN A 1 165 ? 7.162 0.434 6.969 1.00 86.00 165 GLN A C 1
ATOM 1331 O O . GLN A 1 165 ? 6.493 0.122 7.953 1.00 86.00 165 GLN A O 1
ATOM 1336 N N . LEU A 1 166 ? 6.957 -0.119 5.777 1.00 88.81 166 LEU A N 1
ATOM 1337 C CA . LEU A 1 166 ? 5.899 -1.087 5.520 1.00 88.81 166 LEU A CA 1
ATOM 1338 C C . LEU A 1 166 ? 6.076 -2.372 6.341 1.00 88.81 166 LEU A C 1
ATOM 1340 O O . LEU A 1 166 ? 5.120 -2.866 6.932 1.00 88.81 166 LEU A O 1
ATOM 1344 N N . LYS A 1 167 ? 7.308 -2.882 6.463 1.00 86.25 167 LYS A N 1
ATOM 1345 C CA . LYS A 1 167 ? 7.607 -4.025 7.340 1.00 86.25 167 LYS A CA 1
ATOM 1346 C C . LYS A 1 167 ? 7.324 -3.716 8.806 1.00 86.25 167 LYS A C 1
ATOM 1348 O O . LYS A 1 167 ? 6.705 -4.528 9.489 1.00 86.25 167 LYS A O 1
ATOM 1353 N N . ARG A 1 168 ? 7.754 -2.544 9.290 1.00 84.88 168 ARG A N 1
ATOM 1354 C CA . ARG A 1 168 ? 7.470 -2.090 10.662 1.00 84.88 168 ARG A CA 1
ATOM 1355 C C . ARG A 1 168 ? 5.961 -2.014 10.906 1.00 84.88 168 ARG A C 1
ATOM 1357 O O . ARG A 1 168 ? 5.498 -2.482 11.942 1.00 84.88 168 ARG A O 1
ATOM 1364 N N . PHE A 1 169 ? 5.208 -1.502 9.934 1.00 87.19 169 PHE A N 1
ATOM 1365 C CA . PHE A 1 169 ? 3.752 -1.432 9.993 1.00 87.19 169 PHE A CA 1
ATOM 1366 C C . PHE A 1 169 ? 3.104 -2.816 10.038 1.00 87.19 169 PHE A C 1
ATOM 1368 O O . PHE A 1 169 ? 2.321 -3.075 10.943 1.00 87.19 169 PHE A O 1
ATOM 1375 N N . GLY A 1 170 ? 3.497 -3.729 9.145 1.00 83.00 170 GLY A N 1
ATOM 1376 C CA . GLY A 1 170 ? 2.992 -5.105 9.127 1.00 83.00 170 GLY A CA 1
ATOM 1377 C C . GLY A 1 170 ? 3.208 -5.829 10.456 1.00 83.00 170 GLY A C 1
ATOM 1378 O O . GLY A 1 170 ? 2.288 -6.442 10.988 1.00 83.00 170 GLY A O 1
ATOM 1379 N N . ILE A 1 171 ? 4.400 -5.692 11.047 1.00 81.50 171 ILE A N 1
ATOM 1380 C CA . ILE A 1 171 ? 4.711 -6.243 12.374 1.00 81.50 171 ILE A CA 1
ATOM 1381 C C . ILE A 1 171 ? 3.821 -5.632 13.459 1.00 81.50 171 ILE A C 1
ATOM 1383 O O . ILE A 1 171 ? 3.324 -6.353 14.323 1.00 81.50 171 ILE A O 1
ATOM 1387 N N . MET A 1 172 ? 3.655 -4.308 13.449 1.00 80.81 172 MET A N 1
ATOM 1388 C CA . MET A 1 172 ? 2.816 -3.615 14.425 1.00 80.81 172 MET A CA 1
ATOM 1389 C C . MET A 1 172 ? 1.363 -4.074 14.328 1.00 80.81 172 MET A C 1
ATOM 1391 O O . MET A 1 172 ? 0.816 -4.491 15.340 1.00 80.81 172 MET A O 1
ATOM 1395 N N . SER A 1 173 ? 0.774 -4.078 13.131 1.00 79.44 173 SER A N 1
ATOM 1396 C CA . SER A 1 173 ? -0.605 -4.526 12.918 1.00 79.44 173 SER A CA 1
ATOM 1397 C C . SER A 1 173 ? -0.801 -5.991 13.299 1.00 79.44 173 SER A C 1
ATOM 1399 O O . SER A 1 173 ? -1.768 -6.320 13.977 1.00 79.44 173 SER A O 1
ATOM 1401 N N . ALA A 1 174 ? 0.140 -6.874 12.951 1.00 74.12 174 ALA A N 1
ATOM 1402 C CA . ALA A 1 174 ? 0.051 -8.286 13.316 1.00 74.12 174 ALA A CA 1
ATOM 1403 C C . ALA A 1 174 ? 0.018 -8.485 14.842 1.00 74.12 174 ALA A C 1
ATOM 1405 O O . ALA A 1 174 ? -0.779 -9.274 15.342 1.00 74.12 174 ALA A O 1
ATOM 1406 N N . LYS A 1 175 ? 0.831 -7.732 15.599 1.00 74.00 175 LYS A N 1
ATOM 1407 C CA . LYS A 1 175 ? 0.842 -7.789 17.072 1.00 74.00 175 LYS A CA 1
ATOM 1408 C C . LYS A 1 175 ? -0.470 -7.342 17.719 1.00 74.00 175 LYS A C 1
ATOM 1410 O O . LYS A 1 175 ? -0.714 -7.720 18.859 1.00 74.00 175 LYS A O 1
ATOM 1415 N N . LEU A 1 176 ? -1.274 -6.537 17.026 1.00 71.62 176 LEU A N 1
ATOM 1416 C CA . LEU A 1 176 ? -2.559 -6.044 17.529 1.00 71.62 176 LEU A CA 1
ATOM 1417 C C . LEU A 1 176 ? -3.696 -7.054 17.336 1.00 71.62 176 LEU A C 1
ATOM 1419 O O . LEU A 1 176 ? -4.655 -7.031 18.096 1.00 71.62 176 LEU A O 1
ATOM 1423 N N . VAL A 1 177 ? -3.589 -7.925 16.328 1.00 64.94 177 VAL A N 1
ATOM 1424 C CA . VAL A 1 177 ? -4.648 -8.874 15.928 1.00 64.94 177 VAL A CA 1
ATOM 1425 C C . VAL A 1 177 ? -4.337 -10.310 16.366 1.00 64.94 177 VAL A C 1
ATOM 1427 O O . VAL A 1 177 ? -5.225 -11.156 16.408 1.00 64.94 177 VAL A O 1
ATOM 1430 N N . ALA A 1 178 ? -3.081 -10.611 16.701 1.00 57.75 178 ALA A N 1
ATOM 1431 C CA . ALA A 1 178 ? -2.675 -11.939 17.137 1.00 57.75 178 ALA A CA 1
ATOM 1432 C C . ALA A 1 178 ? -3.421 -12.385 18.411 1.00 57.75 178 ALA A C 1
ATOM 1434 O O . ALA A 1 178 ? -3.319 -11.695 19.433 1.00 57.75 178 ALA A O 1
ATOM 1435 N N . PRO A 1 179 ? -4.102 -13.550 18.413 1.00 53.03 179 PRO A N 1
ATOM 1436 C CA . PRO A 1 179 ? -4.520 -14.176 19.660 1.00 53.03 179 PRO A CA 1
ATOM 1437 C C . PRO A 1 179 ? -3.298 -14.384 20.567 1.00 53.03 179 PRO A C 1
ATOM 1439 O O . PRO A 1 179 ? -2.211 -14.750 20.117 1.00 53.03 179 PRO A O 1
ATOM 1442 N N . GLN A 1 180 ? -3.462 -14.101 21.862 1.00 56.09 180 GLN A N 1
ATOM 1443 C CA . GLN A 1 180 ? -2.407 -14.266 22.871 1.00 56.09 180 GLN A CA 1
ATOM 1444 C C . GLN A 1 180 ? -2.219 -15.733 23.296 1.00 56.09 180 GLN A C 1
ATOM 1446 O O . GLN A 1 180 ? -1.847 -16.014 24.435 1.00 56.09 180 GLN A O 1
ATOM 1451 N N . ASP A 1 181 ? -2.491 -16.686 22.410 1.00 51.81 181 ASP A N 1
ATOM 1452 C CA . ASP A 1 181 ? -2.204 -18.093 22.641 1.00 51.81 181 ASP A CA 1
ATOM 1453 C C . ASP A 1 181 ? -0.745 -18.416 22.264 1.00 51.81 181 ASP A C 1
ATOM 1455 O O . ASP A 1 181 ? -0.128 -17.784 21.400 1.00 51.81 181 ASP A O 1
ATOM 1459 N N . GLY A 1 182 ? -0.142 -19.371 22.981 1.00 49.28 182 GLY A N 1
ATOM 1460 C CA . GLY A 1 182 ? 1.310 -19.600 22.957 1.00 49.28 182 GLY A CA 1
ATOM 1461 C C . GLY A 1 182 ? 1.883 -19.871 21.560 1.00 49.28 182 GLY A C 1
ATOM 1462 O O . GLY A 1 182 ? 2.943 -19.354 21.219 1.00 49.28 182 GLY A O 1
ATOM 1463 N N . THR A 1 183 ? 1.154 -20.603 20.715 1.00 51.84 183 THR A N 1
ATOM 1464 C CA . THR A 1 183 ? 1.598 -20.978 19.364 1.00 51.84 183 THR A CA 1
ATOM 1465 C C . THR A 1 183 ? 1.597 -19.794 18.395 1.00 51.84 183 THR A C 1
ATOM 1467 O O . THR A 1 183 ? 2.559 -19.604 17.647 1.00 51.84 183 THR A O 1
ATOM 1470 N N . THR A 1 184 ? 0.559 -18.954 18.429 1.00 52.72 184 THR A N 1
ATOM 1471 C CA . THR A 1 184 ? 0.473 -17.760 17.577 1.00 52.72 184 THR A CA 1
ATOM 1472 C C . THR A 1 184 ? 1.492 -16.712 18.006 1.00 52.72 184 THR A C 1
ATOM 1474 O O . THR A 1 184 ? 2.129 -16.081 17.160 1.00 52.72 184 THR A O 1
ATOM 1477 N N . LYS A 1 185 ? 1.733 -16.586 19.317 1.00 55.12 185 LYS A N 1
ATOM 1478 C CA . LYS A 1 185 ? 2.797 -15.747 19.878 1.00 55.12 185 LYS A CA 1
ATOM 1479 C C . LYS A 1 185 ? 4.187 -16.173 19.398 1.00 55.12 185 LYS A C 1
ATOM 1481 O O . LYS A 1 185 ? 4.976 -15.303 19.029 1.00 55.12 185 LYS A O 1
ATOM 1486 N N . ASP A 1 186 ? 4.482 -17.471 19.355 1.00 51.91 186 ASP A N 1
ATOM 1487 C CA . ASP A 1 186 ? 5.781 -17.985 18.903 1.00 51.91 186 ASP A CA 1
ATOM 1488 C C . ASP A 1 186 ? 5.983 -17.807 17.393 1.00 51.91 186 ASP A C 1
ATOM 1490 O O . ASP A 1 186 ? 7.051 -17.361 16.963 1.00 51.91 186 ASP A O 1
ATOM 1494 N N . PHE A 1 187 ? 4.947 -18.046 16.584 1.00 53.72 187 PHE A N 1
ATOM 1495 C CA . PHE A 1 187 ? 4.986 -17.764 15.147 1.00 53.72 187 PHE A CA 1
ATOM 1496 C C . PHE A 1 187 ? 5.173 -16.267 14.863 1.00 53.72 187 PHE A C 1
ATOM 1498 O O . PHE A 1 187 ? 6.058 -15.885 14.092 1.00 53.72 187 PHE A O 1
ATOM 1505 N N . LEU A 1 188 ? 4.403 -15.393 15.527 1.00 55.41 188 LEU A N 1
ATOM 1506 C CA . LEU A 1 188 ? 4.595 -13.947 15.409 1.00 55.41 188 LEU A CA 1
ATOM 1507 C C . LEU A 1 188 ? 5.972 -13.518 15.901 1.00 55.41 188 LEU A C 1
ATOM 1509 O O . LEU A 1 188 ? 6.578 -12.645 15.288 1.00 55.41 188 LEU A O 1
ATOM 1513 N N . SER A 1 189 ? 6.482 -14.112 16.979 1.00 52.25 189 SER A N 1
ATOM 1514 C CA . SER A 1 189 ? 7.827 -13.845 17.486 1.00 52.25 189 SER A CA 1
ATOM 1515 C C . SER A 1 189 ? 8.886 -14.186 16.437 1.00 52.25 189 SER A C 1
ATOM 1517 O O . SER A 1 189 ? 9.759 -13.360 16.164 1.00 52.25 189 SER A O 1
ATOM 1519 N N . GLN A 1 190 ? 8.771 -15.334 15.762 1.00 54.88 190 GLN A N 1
ATOM 1520 C CA . GLN A 1 190 ? 9.665 -15.723 14.668 1.00 54.88 190 GLN A CA 1
ATOM 1521 C C . GLN A 1 190 ? 9.539 -14.785 13.459 1.00 54.88 190 GLN A C 1
ATOM 1523 O O . GLN A 1 190 ? 10.558 -14.295 12.967 1.00 54.88 190 GLN A O 1
ATOM 1528 N N . PHE A 1 191 ? 8.317 -14.454 13.026 1.00 54.56 191 PHE A N 1
ATOM 1529 C CA . PHE A 1 191 ? 8.072 -13.508 11.930 1.00 54.56 191 PHE A CA 1
ATOM 1530 C C . PHE A 1 191 ? 8.646 -12.118 12.241 1.00 54.56 191 PHE A C 1
ATOM 1532 O O . PHE A 1 191 ? 9.388 -11.550 11.440 1.00 54.56 191 PHE A O 1
ATOM 1539 N N . CYS A 1 192 ? 8.378 -11.589 13.439 1.00 54.62 192 CYS A N 1
ATOM 1540 C CA . CYS A 1 192 ? 8.915 -10.316 13.913 1.00 54.62 192 CYS A CA 1
ATOM 1541 C C . CYS A 1 192 ? 10.444 -10.350 13.989 1.00 54.62 192 CYS A C 1
ATOM 1543 O O . CYS A 1 192 ? 11.096 -9.393 13.580 1.00 54.62 192 CYS A O 1
ATOM 1545 N N . THR A 1 193 ? 11.030 -11.443 14.478 1.00 53.88 193 THR A N 1
ATOM 1546 C CA . THR A 1 193 ? 12.486 -11.602 14.589 1.00 53.88 193 THR A CA 1
ATOM 1547 C C . THR A 1 193 ? 13.150 -11.637 13.213 1.00 53.88 193 THR A C 1
ATOM 1549 O O . THR A 1 193 ? 14.147 -10.950 12.994 1.00 53.88 193 THR A O 1
ATOM 1552 N N . GLN A 1 194 ? 12.581 -12.351 12.242 1.00 55.69 194 GLN A N 1
ATOM 1553 C CA . GLN A 1 194 ? 13.094 -12.394 10.866 1.00 55.69 194 GLN A CA 1
ATOM 1554 C C . GLN A 1 194 ? 12.889 -11.071 10.111 1.00 55.69 194 GLN A C 1
ATOM 1556 O O . GLN A 1 194 ? 13.738 -10.660 9.318 1.00 55.69 194 GLN A O 1
ATOM 1561 N N . ALA A 1 195 ? 11.779 -10.377 10.362 1.00 52.72 195 ALA A N 1
ATOM 1562 C CA . ALA A 1 195 ? 11.486 -9.095 9.738 1.00 52.72 195 ALA A CA 1
ATOM 1563 C C . ALA A 1 195 ? 12.318 -7.943 10.338 1.00 52.72 195 ALA A C 1
ATOM 1565 O O . ALA A 1 195 ? 12.679 -7.026 9.603 1.00 52.72 195 ALA A O 1
ATOM 1566 N N . LEU A 1 196 ? 12.678 -8.008 11.630 1.00 47.84 196 LEU A N 1
ATOM 1567 C CA . LEU A 1 196 ? 13.509 -7.012 12.328 1.00 47.84 196 LEU A CA 1
ATOM 1568 C C . LEU A 1 196 ? 15.017 -7.255 12.198 1.00 47.84 196 LEU A C 1
ATOM 1570 O O . LEU A 1 196 ? 15.771 -6.292 12.232 1.00 47.84 196 LEU A O 1
ATOM 1574 N N . THR A 1 197 ? 15.486 -8.494 12.023 1.00 47.62 197 THR A N 1
ATOM 1575 C CA . THR A 1 197 ? 16.922 -8.767 11.778 1.00 47.62 197 THR A CA 1
ATOM 1576 C C . THR A 1 197 ? 17.407 -8.240 10.424 1.00 47.62 197 THR A C 1
ATOM 1578 O O . THR A 1 197 ? 18.602 -8.047 10.235 1.00 47.62 197 THR A O 1
ATOM 1581 N N . LYS A 1 198 ? 16.487 -7.951 9.492 1.00 45.91 198 LYS A N 1
ATOM 1582 C CA . LYS A 1 198 ? 16.774 -7.370 8.167 1.00 45.91 198 LYS A CA 1
ATOM 1583 C C . LYS A 1 198 ? 16.451 -5.875 8.057 1.00 45.91 198 LYS A C 1
ATOM 1585 O O . LYS A 1 198 ? 16.423 -5.343 6.949 1.00 45.91 198 LYS A O 1
ATOM 1590 N N . VAL A 1 199 ? 16.143 -5.211 9.169 1.00 37.84 199 VAL A N 1
ATOM 1591 C CA . VAL A 1 199 ? 15.863 -3.772 9.221 1.00 37.84 199 VAL A CA 1
ATOM 1592 C C . VAL A 1 199 ? 16.929 -3.126 10.107 1.00 37.84 199 VAL A C 1
ATOM 1594 O O . VAL A 1 199 ? 17.082 -3.577 11.243 1.00 37.84 199 VAL A O 1
ATOM 1597 N N . PRO A 1 200 ? 17.661 -2.098 9.632 1.00 33.47 200 PRO A N 1
ATOM 1598 C CA . PRO A 1 200 ? 18.610 -1.376 10.472 1.00 33.47 200 PRO A CA 1
ATOM 1599 C C . PRO A 1 200 ? 17.901 -0.870 11.730 1.00 33.47 200 PRO A C 1
ATOM 1601 O O . PRO A 1 200 ? 16.803 -0.297 11.660 1.00 33.47 200 PRO A O 1
ATOM 1604 N N . ARG A 1 201 ? 18.497 -1.171 12.885 1.00 35.97 201 ARG A N 1
ATOM 1605 C CA . ARG A 1 201 ? 18.084 -0.614 14.171 1.00 35.97 201 ARG A CA 1
ATOM 1606 C C . ARG A 1 201 ? 18.712 0.771 14.282 1.00 35.97 201 ARG A C 1
ATOM 1608 O O . ARG A 1 201 ? 19.805 0.885 14.821 1.00 35.97 201 ARG A O 1
ATOM 1615 N N . ASP A 1 202 ? 18.007 1.757 13.745 1.00 38.94 202 ASP A N 1
ATOM 1616 C CA . ASP A 1 202 ? 18.157 3.158 14.139 1.00 38.94 202 ASP A CA 1
ATOM 1617 C C . ASP A 1 202 ? 17.075 3.484 15.173 1.00 38.94 202 ASP A C 1
ATOM 1619 O O . ASP A 1 202 ? 15.882 3.203 14.871 1.00 38.94 202 ASP A O 1
#

Sequence (202 aa):
MSGMKSPEKAQLHHLIVQHAVDSIMLIWTMSFLCFYLESLPMPEQVDAVSQTDRDQLVEWLEAAKKQLHDRLADSQCVDCRSVIDRSMLQGLSRIKDKMQAQLHAAKETRLINQLSNCYNGFVHTLQFLRKLPVGNGQVSYEIPAHQWKVLLHEQELMNSNWKVQLKRFGIMSAKLVAPQDGTTKDFLSQFCTQALTKVPRD